Protein AF-A0A842UJE9-F1 (afdb_monomer)

Structure (mmCIF, N/CA/C/O backbone):
data_AF-A0A842UJE9-F1
#
_entry.id   AF-A0A842UJE9-F1
#
loop_
_atom_site.group_PDB
_atom_site.id
_atom_site.type_symbol
_atom_site.label_atom_id
_atom_site.label_alt_id
_atom_site.label_comp_id
_atom_site.label_asym_id
_atom_site.label_entity_id
_atom_site.label_seq_id
_atom_site.pdbx_PDB_ins_code
_atom_site.Cartn_x
_atom_site.Cartn_y
_atom_site.Cartn_z
_atom_site.occupancy
_atom_site.B_iso_or_equiv
_atom_site.auth_seq_id
_atom_site.auth_comp_id
_atom_site.auth_asym_id
_atom_site.auth_atom_id
_atom_site.pdbx_PDB_model_num
ATOM 1 N N . MET A 1 1 ? -18.250 -22.180 15.848 1.00 32.69 1 MET A N 1
ATOM 2 C CA . MET A 1 1 ? -18.561 -20.742 15.773 1.00 32.69 1 MET A CA 1
ATOM 3 C C . MET A 1 1 ? -17.234 -20.034 15.928 1.00 32.69 1 MET A C 1
ATOM 5 O O . MET A 1 1 ? -16.694 -20.037 17.022 1.00 32.69 1 MET A O 1
ATOM 9 N N . SER A 1 2 ? -16.647 -19.605 14.818 1.00 30.19 2 SER A N 1
ATOM 10 C CA . SER A 1 2 ? -15.474 -18.732 14.803 1.00 30.19 2 SER A CA 1
ATOM 11 C C . SER A 1 2 ? -15.768 -17.719 13.708 1.00 30.19 2 SER A C 1
ATOM 13 O O . SER A 1 2 ? -15.615 -18.024 12.521 1.00 30.19 2 SER A O 1
ATOM 15 N N . ASP A 1 3 ? -16.353 -16.600 14.114 1.00 30.97 3 ASP A N 1
ATOM 16 C CA . ASP A 1 3 ? -16.604 -15.480 13.222 1.00 30.97 3 ASP A CA 1
ATOM 17 C C . ASP A 1 3 ? -15.255 -14.928 12.755 1.00 30.97 3 ASP A C 1
ATOM 19 O O . ASP A 1 3 ? -14.274 -14.899 13.496 1.00 30.97 3 ASP A O 1
ATOM 23 N N . SER A 1 4 ? -15.173 -14.652 11.459 1.00 37.97 4 SER A N 1
ATOM 24 C CA . SER A 1 4 ? -13.937 -14.335 10.761 1.00 37.97 4 SER A CA 1
ATOM 25 C C . SER A 1 4 ? -13.427 -12.938 11.107 1.00 37.97 4 SER A C 1
ATOM 27 O O . SER A 1 4 ? -14.199 -11.988 11.127 1.00 37.97 4 SER A O 1
ATOM 29 N N . ILE A 1 5 ? -12.103 -12.841 11.221 1.00 41.84 5 ILE A N 1
ATOM 30 C CA . ILE A 1 5 ? -11.205 -11.686 11.434 1.00 41.84 5 ILE A CA 1
ATOM 31 C C . ILE A 1 5 ? -11.536 -10.399 10.617 1.00 41.84 5 ILE A C 1
ATOM 33 O O . ILE A 1 5 ? -10.920 -9.361 10.832 1.00 41.84 5 ILE A O 1
ATOM 37 N N . SER A 1 6 ? -12.486 -10.415 9.669 1.00 44.72 6 SER A N 1
ATOM 38 C CA . SER A 1 6 ? -12.688 -9.336 8.684 1.00 44.72 6 SER A CA 1
ATOM 39 C C . SER A 1 6 ? -13.724 -8.266 9.022 1.00 44.72 6 SER A C 1
ATOM 41 O O . SER A 1 6 ? -13.667 -7.203 8.419 1.00 44.72 6 SER A O 1
AT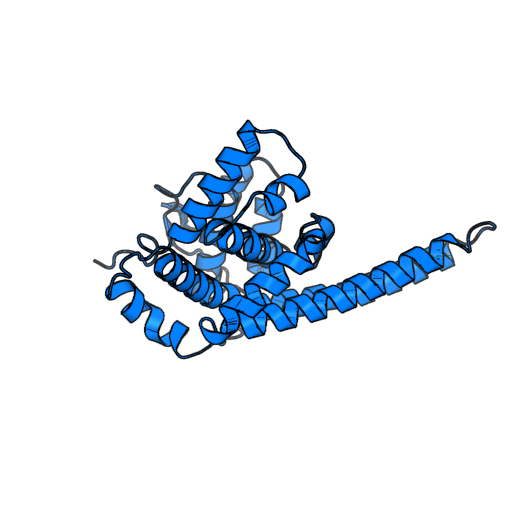OM 43 N N . ASP A 1 7 ? -14.675 -8.502 9.925 1.00 45.12 7 ASP A N 1
ATOM 44 C CA . ASP A 1 7 ? -15.862 -7.626 9.986 1.00 45.12 7 ASP A CA 1
ATOM 45 C C . ASP A 1 7 ? -15.637 -6.315 10.777 1.00 45.12 7 ASP A C 1
ATOM 47 O O . ASP A 1 7 ? -16.510 -5.454 10.785 1.00 45.12 7 ASP A O 1
ATOM 51 N N . ASN A 1 8 ? -14.467 -6.123 11.407 1.00 53.06 8 ASN A N 1
ATOM 52 C CA . ASN A 1 8 ? -14.163 -4.966 12.271 1.00 53.06 8 ASN A CA 1
ATOM 53 C C . ASN A 1 8 ? -12.952 -4.106 11.836 1.00 53.06 8 ASN A C 1
ATOM 55 O O . ASN A 1 8 ? -12.612 -3.158 12.544 1.00 53.06 8 ASN A O 1
ATOM 59 N N . LEU A 1 9 ? -12.300 -4.407 10.706 1.00 62.88 9 LEU A N 1
ATOM 60 C CA . LEU A 1 9 ? -11.090 -3.713 10.218 1.00 62.88 9 LEU A CA 1
ATOM 61 C C . LEU A 1 9 ? -11.289 -3.137 8.798 1.00 62.88 9 LEU A C 1
ATOM 63 O O . LEU A 1 9 ? -10.461 -3.365 7.921 1.00 62.88 9 LEU A O 1
ATOM 67 N N . ASP A 1 10 ? -12.408 -2.449 8.547 1.00 80.75 10 ASP A N 1
ATOM 68 C CA . ASP A 1 10 ? -12.730 -1.869 7.224 1.00 80.75 10 ASP A CA 1
ATOM 69 C C . ASP A 1 10 ? -12.741 -0.325 7.227 1.00 80.75 10 ASP A C 1
ATOM 71 O O . ASP A 1 10 ? -13.054 0.297 6.213 1.00 80.75 10 ASP A O 1
ATOM 75 N N . TYR A 1 11 ? -12.387 0.334 8.342 1.00 89.69 11 TYR A N 1
ATOM 76 C CA . TYR A 1 11 ? -12.517 1.794 8.459 1.00 89.69 11 TYR A CA 1
ATOM 77 C C . TYR A 1 11 ? -11.571 2.546 7.515 1.00 89.69 11 TYR A C 1
ATOM 79 O O . TYR A 1 11 ? -11.955 3.524 6.871 1.00 89.69 11 TYR A O 1
ATOM 87 N N . HIS A 1 12 ? -10.342 2.053 7.367 1.00 92.06 12 HIS A N 1
ATOM 88 C CA . HIS A 1 12 ? -9.390 2.496 6.353 1.00 92.06 12 HIS A CA 1
ATOM 89 C C . HIS A 1 12 ? -10.017 2.500 4.953 1.00 92.06 12 HIS A C 1
ATOM 91 O O . HIS A 1 12 ? -9.969 3.511 4.243 1.00 92.06 12 HIS A O 1
ATOM 97 N N . GLN A 1 13 ? -10.671 1.399 4.583 1.00 88.50 13 GLN A N 1
ATOM 98 C CA . GLN A 1 13 ? -11.292 1.255 3.276 1.00 88.50 13 GLN A CA 1
ATOM 99 C C . GLN A 1 13 ? -12.515 2.162 3.118 1.00 88.50 13 GLN A C 1
ATOM 101 O O . GLN A 1 13 ? -12.731 2.710 2.035 1.00 88.50 13 GLN A O 1
ATOM 106 N N . GLU A 1 14 ? -13.306 2.364 4.174 1.00 92.12 14 GLU A N 1
ATOM 107 C CA . GLU A 1 14 ? -14.413 3.324 4.189 1.00 92.12 14 GLU A CA 1
ATOM 108 C C . GLU A 1 14 ? -13.922 4.750 3.901 1.00 92.12 14 GLU A C 1
ATOM 110 O O . GLU A 1 14 ? -14.486 5.441 3.043 1.00 92.12 14 GLU A O 1
ATOM 115 N N . LEU A 1 15 ? -12.832 5.176 4.549 1.00 95.00 15 LEU A N 1
ATOM 116 C CA . LEU A 1 15 ? -12.218 6.489 4.333 1.00 95.00 15 LEU A CA 1
ATOM 117 C C . LEU A 1 15 ? -11.691 6.647 2.903 1.00 95.00 15 LEU A C 1
ATOM 119 O O . LEU A 1 15 ? -11.965 7.671 2.265 1.00 95.00 15 LEU A O 1
ATOM 123 N N . MET A 1 16 ? -10.997 5.633 2.374 1.00 94.31 16 MET A N 1
ATOM 124 C CA . MET A 1 16 ? -10.547 5.626 0.979 1.00 94.31 16 MET A CA 1
ATOM 125 C C . MET A 1 16 ? -11.730 5.707 0.012 1.00 94.31 16 MET A C 1
ATOM 127 O O . MET A 1 16 ? -11.750 6.559 -0.877 1.00 94.31 16 MET A O 1
ATOM 131 N N . ASN A 1 17 ? -12.747 4.863 0.197 1.00 91.06 17 ASN A N 1
ATOM 132 C CA . ASN A 1 17 ? -13.935 4.835 -0.653 1.00 91.06 17 ASN A CA 1
ATOM 133 C C . ASN A 1 17 ? -14.637 6.197 -0.674 1.00 91.06 17 ASN A C 1
ATOM 135 O O . ASN A 1 17 ? -15.009 6.679 -1.746 1.00 91.06 17 ASN A O 1
ATOM 139 N N . ALA A 1 18 ? -14.777 6.840 0.488 1.00 92.62 18 ALA A N 1
ATOM 140 C CA . ALA A 1 18 ? -15.362 8.170 0.602 1.00 92.62 18 ALA A CA 1
ATOM 141 C C . ALA A 1 18 ? -14.520 9.241 -0.119 1.00 92.62 18 ALA A C 1
ATOM 143 O O . ALA A 1 18 ? -15.075 10.102 -0.807 1.00 92.62 18 ALA A O 1
ATOM 144 N N . ALA A 1 19 ? -13.189 9.182 -0.002 1.00 94.38 19 ALA A N 1
ATOM 145 C CA . ALA A 1 19 ? -12.278 10.099 -0.685 1.00 94.38 19 ALA A CA 1
ATOM 146 C C . ALA A 1 19 ? -12.365 9.958 -2.216 1.00 94.38 19 ALA A C 1
ATOM 148 O O . ALA A 1 19 ? -12.621 10.941 -2.917 1.00 94.38 19 ALA A O 1
ATOM 149 N N . TYR A 1 20 ? -12.254 8.731 -2.732 1.00 92.19 20 TYR A N 1
ATOM 150 C CA . TYR A 1 20 ? -12.339 8.449 -4.167 1.00 92.19 20 TYR A CA 1
ATOM 151 C C . TYR A 1 20 ? -13.733 8.723 -4.747 1.00 92.19 20 TYR A C 1
ATOM 153 O O . TYR A 1 20 ? -13.848 9.175 -5.886 1.00 92.19 20 TYR A O 1
ATOM 161 N N . ALA A 1 21 ? -14.811 8.493 -3.988 1.00 90.81 21 ALA A N 1
ATOM 162 C CA . ALA A 1 21 ? -16.158 8.878 -4.410 1.00 90.81 21 ALA A CA 1
ATOM 163 C C . ALA A 1 21 ? -16.252 10.390 -4.661 1.00 90.81 21 ALA A C 1
ATOM 165 O O . ALA A 1 21 ? -16.696 10.804 -5.730 1.00 90.81 21 ALA A O 1
ATOM 166 N N . ARG A 1 22 ? -15.736 11.202 -3.731 1.00 89.88 22 ARG A N 1
ATOM 167 C CA . ARG A 1 22 ? -15.725 12.664 -3.855 1.00 89.88 22 ARG A CA 1
ATOM 168 C C . ARG A 1 22 ? -14.864 13.156 -5.020 1.00 89.88 22 ARG A C 1
ATOM 170 O O . ARG A 1 22 ? -15.226 14.129 -5.679 1.00 89.88 22 ARG A O 1
ATOM 177 N N . TRP A 1 23 ? -13.726 12.514 -5.281 1.00 92.25 23 TRP A N 1
ATO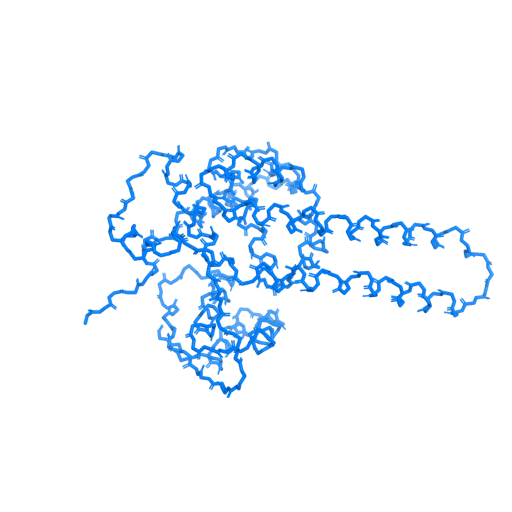M 178 C CA . TRP A 1 23 ? -12.861 12.894 -6.401 1.00 92.25 23 TRP A CA 1
ATOM 179 C C . TRP A 1 23 ? -13.510 12.609 -7.759 1.00 92.25 23 TRP A C 1
ATOM 181 O O . TRP A 1 23 ? -13.510 13.480 -8.634 1.00 92.25 23 TRP A O 1
ATOM 191 N N . ARG A 1 24 ? -14.163 11.445 -7.907 1.00 87.44 24 ARG A N 1
ATOM 192 C CA . ARG A 1 24 ? -14.881 11.066 -9.139 1.00 87.44 24 ARG A CA 1
ATOM 193 C C . ARG A 1 24 ? -15.963 12.068 -9.544 1.00 87.44 24 ARG A C 1
ATOM 195 O O . ARG A 1 24 ? -16.215 12.232 -10.735 1.00 87.44 24 ARG A O 1
ATOM 202 N N . GLU A 1 25 ? -16.577 12.750 -8.580 1.00 87.75 25 GLU A N 1
ATOM 203 C CA . GLU A 1 25 ? -17.574 13.797 -8.836 1.00 87.75 25 GLU A CA 1
ATOM 204 C C . GLU A 1 25 ? -16.958 15.109 -9.343 1.00 87.75 25 GLU A C 1
ATOM 206 O O . GLU A 1 25 ? -17.597 15.833 -10.103 1.00 87.75 25 GLU A O 1
ATOM 211 N N . ARG A 1 26 ? -15.723 15.426 -8.934 1.00 81.81 26 ARG A N 1
ATOM 212 C CA . ARG A 1 26 ? -15.062 16.710 -9.225 1.00 81.81 26 ARG A CA 1
ATOM 213 C C . ARG A 1 26 ? -14.246 16.716 -10.516 1.00 81.81 26 ARG A C 1
ATOM 215 O O . ARG A 1 26 ? -14.109 17.785 -11.097 1.00 81.81 26 ARG A O 1
ATOM 222 N N . ARG A 1 27 ? -13.753 15.551 -10.964 1.00 72.56 27 ARG A N 1
ATOM 223 C CA . ARG A 1 27 ? -12.917 15.376 -12.174 1.00 72.56 27 ARG A CA 1
ATOM 224 C C . ARG A 1 27 ? -11.710 16.335 -12.226 1.00 72.56 27 ARG A C 1
ATOM 226 O O . ARG A 1 27 ? -11.668 17.217 -13.077 1.00 72.56 27 ARG A O 1
ATOM 233 N N . GLY A 1 28 ? -10.748 16.133 -11.323 1.00 84.31 28 GLY A N 1
ATOM 234 C CA . GLY A 1 28 ? -9.460 16.848 -11.289 1.00 84.31 28 GLY A CA 1
ATOM 235 C C . GLY A 1 28 ? -8.262 15.909 -11.459 1.00 84.31 28 GLY A C 1
ATOM 236 O O . GLY A 1 28 ? -8.456 14.694 -11.566 1.00 84.31 28 GLY A O 1
ATOM 237 N N . SER A 1 29 ? -7.045 16.453 -11.458 1.00 90.19 29 SER A N 1
ATOM 238 C CA . SER A 1 29 ? -5.817 15.645 -11.469 1.00 90.19 29 SER A CA 1
ATOM 239 C C . SER A 1 29 ? -5.664 14.841 -10.171 1.00 90.19 29 SER A C 1
ATOM 241 O O . SER A 1 29 ? -6.364 15.077 -9.178 1.00 90.19 29 SER A O 1
ATOM 243 N N . TYR A 1 30 ? -4.767 13.854 -10.176 1.00 89.12 30 TYR A N 1
ATOM 244 C CA . TYR A 1 30 ? -4.455 13.093 -8.967 1.00 89.12 30 TYR A CA 1
ATOM 245 C C . TYR A 1 30 ? -3.728 13.961 -7.921 1.00 89.12 30 TYR A C 1
ATOM 247 O O . TYR A 1 30 ? -4.045 13.889 -6.737 1.00 89.12 30 TYR A O 1
ATOM 255 N N . GLU A 1 31 ? -2.859 14.876 -8.353 1.00 89.88 31 GLU A N 1
ATOM 256 C CA . GLU A 1 31 ? -2.225 15.878 -7.484 1.00 89.88 31 GLU A CA 1
ATOM 257 C C . GLU A 1 31 ? -3.267 16.777 -6.788 1.00 89.88 31 GLU A C 1
ATOM 259 O O . GLU A 1 31 ? -3.253 16.934 -5.567 1.00 89.8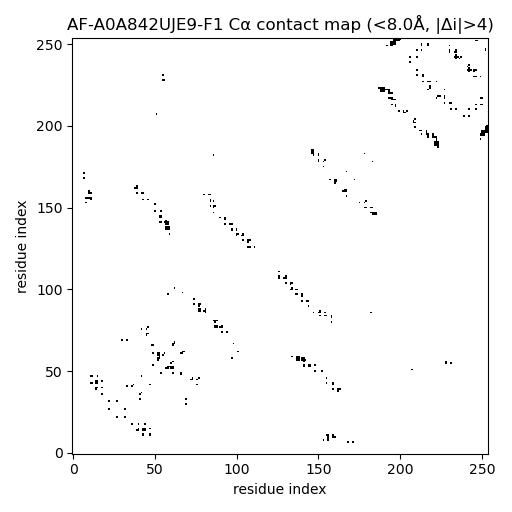8 31 GLU A O 1
ATOM 264 N N . GLU A 1 32 ? -4.252 17.293 -7.534 1.00 91.06 32 GLU A N 1
ATOM 265 C CA . GLU A 1 32 ? -5.362 18.074 -6.969 1.00 91.06 32 GLU A CA 1
ATOM 266 C C . GLU A 1 32 ? -6.202 17.252 -5.983 1.00 91.06 32 GLU A C 1
ATOM 268 O O . GLU A 1 32 ? -6.729 17.784 -5.000 1.00 91.06 32 GLU A O 1
ATOM 273 N N . PHE A 1 33 ? -6.355 15.949 -6.241 1.00 94.31 33 PHE A N 1
ATOM 274 C CA . PHE A 1 33 ? -7.032 15.043 -5.327 1.00 94.31 33 PHE A CA 1
ATOM 275 C C . PHE A 1 33 ? -6.285 14.939 -4.005 1.00 94.31 33 PHE A C 1
ATOM 277 O O . PHE A 1 33 ? -6.903 15.210 -2.972 1.00 94.31 33 PHE A O 1
ATOM 284 N N . ILE A 1 34 ? -4.992 14.608 -4.040 1.00 94.69 34 ILE A N 1
ATOM 285 C CA . ILE A 1 34 ? -4.154 14.476 -2.844 1.00 94.69 34 ILE A CA 1
ATOM 286 C C . ILE A 1 34 ? -4.112 15.790 -2.065 1.00 94.69 34 ILE A C 1
ATOM 288 O O . ILE A 1 34 ? -4.449 15.790 -0.881 1.00 94.69 34 ILE A O 1
ATOM 292 N N . GLY A 1 35 ? -3.882 16.923 -2.734 1.00 93.19 35 GLY A N 1
ATOM 293 C CA . GLY A 1 35 ? -3.887 18.246 -2.100 1.00 93.19 35 GLY A CA 1
ATOM 294 C C . GLY A 1 35 ? -5.234 18.657 -1.484 1.00 93.19 35 GLY A C 1
ATOM 295 O O . GLY A 1 35 ? -5.302 19.594 -0.688 1.00 93.19 35 GLY A O 1
ATOM 296 N N . SER A 1 36 ? -6.330 17.966 -1.819 1.00 93.88 36 SER A N 1
ATOM 297 C CA . SER A 1 36 ? -7.653 18.201 -1.223 1.00 93.88 36 SER A CA 1
ATOM 298 C C . SER A 1 36 ? -7.941 17.361 0.028 1.00 93.88 36 SER A C 1
ATOM 300 O O . SER A 1 36 ? -8.953 17.599 0.708 1.00 93.88 36 SER A O 1
ATOM 302 N N . LEU A 1 37 ? -7.106 16.359 0.313 1.00 95.75 37 LEU A N 1
ATOM 303 C CA . LEU A 1 37 ? -7.253 15.475 1.465 1.00 95.75 37 LEU A CA 1
ATOM 304 C C . LEU A 1 37 ? -6.753 16.147 2.747 1.00 95.75 37 LEU A C 1
ATOM 306 O O . LEU A 1 37 ? -6.029 17.133 2.732 1.00 95.75 37 LEU A O 1
ATOM 310 N N . ASN A 1 38 ? -7.226 15.649 3.887 1.00 93.62 38 ASN A N 1
ATOM 311 C CA . ASN A 1 38 ? -6.769 16.065 5.210 1.00 93.62 38 ASN A CA 1
ATOM 312 C C . ASN A 1 38 ? -7.147 15.013 6.254 1.00 93.62 38 ASN A C 1
ATOM 314 O O . ASN A 1 38 ? -8.069 14.212 6.049 1.00 93.62 38 ASN A O 1
ATOM 318 N N . GLY A 1 39 ? -6.439 15.045 7.385 1.00 95.81 39 GLY A N 1
ATOM 319 C CA . GLY A 1 39 ? -6.717 14.197 8.542 1.00 95.81 39 GLY A CA 1
ATOM 320 C C . GLY A 1 39 ? -6.681 12.710 8.194 1.00 95.81 39 GLY A C 1
ATOM 321 O O . GLY A 1 39 ? -5.817 12.250 7.451 1.00 95.81 39 GLY A O 1
ATOM 322 N N . SER A 1 40 ? -7.653 11.953 8.701 1.00 96.94 40 SER A N 1
ATOM 323 C CA . SER A 1 40 ? -7.722 10.502 8.511 1.00 96.94 40 SER A CA 1
ATOM 324 C C . SER A 1 40 ? -7.851 10.073 7.043 1.00 96.94 40 SER A C 1
ATOM 326 O O . SER A 1 40 ? -7.316 9.037 6.658 1.00 96.94 40 SER A O 1
ATOM 328 N N . LYS A 1 41 ? -8.486 10.877 6.177 1.00 97.00 41 LYS A N 1
ATOM 329 C CA . LYS A 1 41 ? -8.620 10.542 4.746 1.00 97.00 41 LYS A CA 1
ATOM 330 C C . LYS A 1 41 ? -7.297 10.629 3.994 1.00 97.00 41 LYS A C 1
ATOM 332 O O . LYS A 1 41 ? -7.065 9.816 3.108 1.00 97.00 41 LYS A O 1
ATOM 337 N N . GLU A 1 42 ? -6.459 11.604 4.334 1.00 97.81 42 GLU A N 1
ATOM 338 C CA . GLU A 1 42 ? -5.120 11.735 3.750 1.00 97.81 42 GLU A CA 1
ATOM 339 C C . GLU A 1 42 ? -4.277 10.504 4.084 1.00 97.81 42 GLU A C 1
ATOM 341 O O . GLU A 1 42 ? -3.764 9.838 3.186 1.00 97.81 42 GLU A O 1
ATOM 346 N N . VAL A 1 43 ? -4.234 10.145 5.369 1.00 97.81 43 VAL A N 1
ATOM 347 C CA . VAL A 1 43 ? -3.522 8.957 5.848 1.00 97.81 43 VAL A CA 1
ATOM 348 C C . VAL A 1 43 ? -4.040 7.695 5.161 1.00 97.81 43 VAL A C 1
ATOM 350 O O . VAL A 1 43 ? -3.253 6.909 4.636 1.00 97.81 43 VAL A O 1
ATOM 353 N N . ALA A 1 44 ? -5.364 7.515 5.119 1.00 97.12 44 ALA A N 1
ATOM 354 C CA . ALA A 1 44 ? -5.971 6.334 4.526 1.00 97.12 44 ALA A CA 1
ATOM 355 C C . ALA A 1 44 ? -5.652 6.199 3.033 1.00 97.12 44 ALA A C 1
ATOM 357 O O . ALA A 1 44 ? -5.309 5.108 2.582 1.00 97.12 44 ALA A O 1
ATOM 358 N N . VAL A 1 45 ? -5.727 7.291 2.267 1.00 96.94 45 VAL A N 1
ATOM 359 C CA . VAL A 1 45 ? -5.446 7.257 0.828 1.00 96.94 45 VAL A CA 1
ATOM 360 C C . VAL A 1 45 ? -3.968 7.011 0.559 1.00 96.94 45 VAL A C 1
ATOM 362 O O . VAL A 1 45 ? -3.661 6.105 -0.204 1.00 96.94 45 VAL A O 1
ATOM 365 N N . LEU A 1 46 ? -3.054 7.757 1.182 1.00 97.88 46 LEU A N 1
ATOM 366 C CA . LEU A 1 46 ? -1.623 7.644 0.880 1.00 97.88 46 LEU A CA 1
ATOM 367 C C . LEU A 1 46 ? -1.056 6.286 1.304 1.00 97.88 46 LEU A C 1
ATOM 369 O O . LEU A 1 46 ? -0.452 5.585 0.493 1.00 97.88 46 LEU A O 1
ATOM 373 N N . VAL A 1 47 ? -1.309 5.872 2.549 1.00 97.75 47 VAL A N 1
ATOM 374 C CA . VAL A 1 47 ? -0.815 4.587 3.066 1.00 97.75 47 VAL A CA 1
ATOM 375 C C . VAL A 1 47 ? -1.554 3.416 2.423 1.00 97.75 47 VAL A C 1
ATOM 377 O O . VAL A 1 47 ? -0.948 2.396 2.104 1.00 97.75 47 VAL A O 1
ATOM 380 N N . GLY A 1 48 ? -2.854 3.575 2.167 1.00 95.50 48 GLY A N 1
ATOM 381 C CA . GLY A 1 48 ? -3.637 2.578 1.449 1.00 95.50 48 GLY A CA 1
ATOM 382 C C . GLY A 1 48 ? -3.143 2.372 0.026 1.00 95.50 48 GLY A C 1
ATOM 383 O O . GLY A 1 48 ? -2.960 1.234 -0.384 1.00 95.50 48 GLY A O 1
ATOM 384 N N . ASN A 1 49 ? -2.883 3.448 -0.717 1.00 95.75 49 ASN A N 1
ATOM 385 C CA . ASN A 1 49 ? -2.347 3.362 -2.072 1.00 95.75 49 ASN A CA 1
ATOM 386 C C . ASN A 1 49 ? -0.954 2.723 -2.085 1.00 95.75 49 ASN A C 1
ATOM 388 O O . ASN A 1 49 ? -0.726 1.856 -2.920 1.00 95.75 49 ASN A O 1
ATOM 392 N N . LEU A 1 50 ? -0.065 3.068 -1.143 1.00 97.12 50 LEU A N 1
ATOM 393 C CA . LEU A 1 50 ? 1.216 2.368 -0.980 1.00 97.12 50 LEU A CA 1
ATOM 394 C C . LEU A 1 50 ? 0.989 0.857 -0.832 1.00 97.12 50 LEU A C 1
ATOM 396 O O . LEU A 1 50 ? 1.511 0.075 -1.622 1.00 97.12 50 LEU A O 1
ATOM 400 N N . ASN A 1 51 ? 0.155 0.452 0.129 1.00 94.88 51 ASN A N 1
ATOM 401 C CA . ASN A 1 51 ? -0.133 -0.956 0.383 1.00 94.88 51 ASN A CA 1
ATOM 402 C C . ASN A 1 51 ? -0.773 -1.649 -0.827 1.00 94.88 51 ASN A C 1
ATOM 404 O O . ASN A 1 51 ? -0.442 -2.786 -1.144 1.00 94.88 51 ASN A O 1
ATOM 408 N N . TYR A 1 52 ? -1.677 -0.967 -1.532 1.00 89.50 52 TYR A N 1
ATOM 409 C CA . TYR A 1 52 ? -2.323 -1.504 -2.723 1.00 89.50 52 TYR A CA 1
ATOM 410 C C . TYR A 1 52 ? -1.361 -1.677 -3.893 1.00 89.50 52 TYR A C 1
ATOM 412 O O . TYR A 1 52 ? -1.464 -2.674 -4.598 1.00 89.50 52 TYR A O 1
ATOM 420 N N . GLN A 1 53 ? -0.458 -0.731 -4.136 1.00 91.62 53 GLN A N 1
ATOM 421 C CA . GLN A 1 53 ? 0.468 -0.827 -5.261 1.00 91.62 53 GLN A CA 1
ATOM 422 C C . GLN A 1 53 ? 1.593 -1.815 -4.958 1.00 91.62 53 GLN A C 1
ATOM 424 O O . GLN A 1 53 ? 1.757 -2.790 -5.688 1.00 91.62 53 GLN A O 1
ATOM 429 N N . VAL A 1 54 ? 2.283 -1.635 -3.828 1.00 92.94 54 VAL A N 1
ATOM 430 C CA . VAL A 1 54 ? 3.400 -2.504 -3.428 1.00 92.94 54 VAL A CA 1
ATOM 431 C C . VAL A 1 54 ? 2.915 -3.915 -3.143 1.00 92.94 54 VAL A C 1
ATOM 433 O O . VAL A 1 54 ? 3.528 -4.891 -3.566 1.00 92.94 54 VAL A O 1
ATOM 436 N N . GLY A 1 55 ? 1.757 -4.034 -2.498 1.00 84.00 55 GLY A N 1
ATOM 437 C CA . GLY A 1 55 ? 1.140 -5.318 -2.243 1.00 84.00 55 GLY A CA 1
ATOM 438 C C . GLY A 1 55 ? 0.702 -6.042 -3.510 1.00 84.00 55 GLY A C 1
ATOM 439 O O . GLY A 1 55 ? 0.614 -7.255 -3.435 1.00 84.00 55 GLY A O 1
ATOM 440 N N . ASN A 1 56 ? 0.431 -5.378 -4.641 1.00 78.44 56 ASN A N 1
ATOM 441 C CA . ASN A 1 56 ? -0.021 -6.049 -5.871 1.00 78.44 56 ASN A CA 1
ATOM 442 C C . ASN A 1 56 ? 1.073 -6.251 -6.924 1.00 78.44 56 ASN A C 1
ATOM 444 O O . ASN A 1 56 ? 0.962 -7.213 -7.673 1.00 78.44 56 ASN A O 1
ATOM 448 N N . GLY A 1 57 ? 2.085 -5.385 -6.975 1.00 78.19 57 GLY A N 1
ATOM 449 C CA . GLY A 1 57 ? 3.149 -5.454 -7.982 1.00 78.19 57 GLY A CA 1
ATOM 450 C C . GLY A 1 57 ? 4.441 -4.762 -7.554 1.00 78.19 57 GLY A C 1
ATOM 451 O O . GLY A 1 57 ? 5.186 -4.259 -8.390 1.00 78.19 57 GLY A O 1
ATOM 452 N N . GLY A 1 58 ? 4.698 -4.690 -6.246 1.00 89.69 58 GLY A N 1
ATOM 453 C CA . GLY A 1 58 ? 5.940 -4.146 -5.704 1.00 89.69 58 GLY A CA 1
ATOM 454 C C . GLY A 1 58 ? 6.097 -2.632 -5.866 1.00 89.69 58 GLY A C 1
ATOM 455 O O . GLY A 1 58 ? 5.190 -1.906 -6.288 1.00 89.69 58 GLY A O 1
ATOM 456 N N . PHE A 1 59 ? 7.276 -2.140 -5.484 1.00 95.25 59 PHE A N 1
ATOM 457 C CA . PHE A 1 59 ? 7.612 -0.722 -5.623 1.00 95.25 59 PHE A CA 1
ATOM 458 C C . PHE A 1 59 ? 7.718 -0.282 -7.090 1.00 95.25 59 PHE A C 1
ATOM 460 O O . PHE A 1 59 ? 7.466 0.885 -7.371 1.00 95.25 59 PHE A O 1
ATOM 467 N N . GLU A 1 60 ? 7.974 -1.205 -8.023 1.00 91.25 60 GLU A N 1
ATOM 468 C CA . GLU A 1 60 ? 7.860 -0.939 -9.463 1.00 91.25 60 GLU A CA 1
ATOM 469 C C . GLU A 1 60 ? 6.451 -0.488 -9.839 1.00 91.25 60 GLU A C 1
ATOM 471 O O . GLU A 1 60 ? 6.283 0.576 -10.428 1.00 91.25 60 GLU A O 1
ATOM 476 N N . GLN A 1 61 ? 5.416 -1.250 -9.463 1.00 88.56 61 GLN A N 1
ATOM 477 C CA . GLN A 1 61 ? 4.039 -0.867 -9.772 1.00 88.56 61 GLN A CA 1
ATOM 478 C C . GLN A 1 61 ? 3.663 0.458 -9.091 1.00 88.56 61 GLN A C 1
ATOM 480 O O . GLN A 1 61 ? 2.945 1.270 -9.672 1.00 88.56 61 GLN A O 1
ATOM 485 N N . TRP A 1 62 ? 4.148 0.695 -7.869 1.00 95.44 62 TRP A N 1
ATOM 486 C CA . TRP A 1 62 ? 3.950 1.969 -7.175 1.00 95.44 62 TRP A CA 1
ATOM 487 C C . TRP A 1 62 ? 4.567 3.148 -7.939 1.00 95.44 62 TRP A C 1
ATOM 489 O O . TRP A 1 62 ? 3.917 4.185 -8.071 1.00 95.44 62 TRP A O 1
ATOM 499 N N . HIS A 1 63 ? 5.766 2.971 -8.489 1.00 93.75 63 HIS A N 1
ATOM 500 C CA . HIS A 1 63 ? 6.443 3.990 -9.280 1.00 93.75 63 HIS A CA 1
ATOM 501 C C . HIS A 1 63 ? 5.808 4.191 -10.663 1.00 93.75 63 HIS A C 1
ATOM 503 O O . HIS A 1 63 ? 5.399 5.300 -10.991 1.00 93.75 63 HIS A O 1
ATOM 509 N N . PHE A 1 64 ? 5.646 3.128 -11.455 1.00 89.69 64 PHE A N 1
ATOM 510 C CA . PHE A 1 64 ? 5.150 3.226 -12.833 1.00 89.69 64 PHE A CA 1
ATOM 511 C C . PHE A 1 64 ? 3.675 3.628 -12.936 1.00 89.69 64 PHE A C 1
ATOM 513 O O . PHE A 1 64 ? 3.253 4.120 -13.979 1.00 89.69 64 PHE A O 1
ATOM 520 N N . ASN A 1 65 ? 2.890 3.456 -11.866 1.00 89.88 65 ASN A N 1
ATOM 521 C CA . ASN A 1 65 ? 1.541 4.019 -11.771 1.00 89.88 65 ASN A CA 1
ATOM 522 C C . ASN A 1 65 ? 1.522 5.431 -11.150 1.00 89.88 65 ASN A C 1
ATOM 524 O O . ASN A 1 65 ? 0.467 5.869 -10.693 1.00 89.88 65 ASN A O 1
ATOM 528 N N . GLU A 1 66 ? 2.669 6.116 -11.098 1.00 93.31 66 GLU A N 1
ATOM 529 C CA . GLU A 1 66 ? 2.825 7.527 -10.702 1.00 93.31 66 GLU A CA 1
ATOM 530 C C . GLU A 1 66 ? 2.459 7.818 -9.232 1.00 93.31 66 GLU A C 1
ATOM 532 O O . GLU A 1 66 ? 2.314 8.964 -8.810 1.00 93.31 66 GLU A O 1
ATOM 537 N N . TYR A 1 67 ? 2.341 6.792 -8.380 1.00 93.62 67 TYR A N 1
ATOM 538 C CA . TYR A 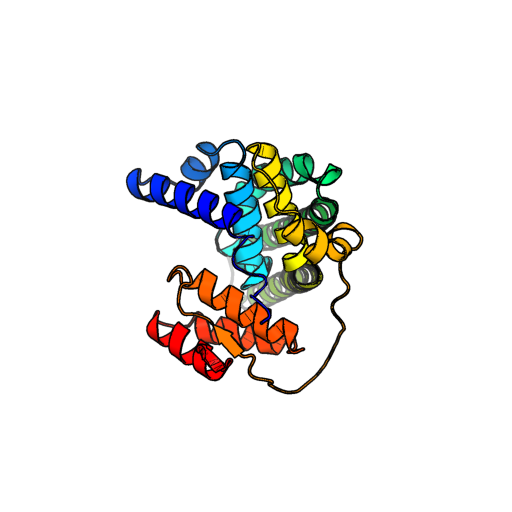1 67 ? 2.066 7.006 -6.953 1.00 93.62 67 TYR A CA 1
ATOM 539 C C . TYR A 1 67 ? 3.299 7.496 -6.184 1.00 93.62 67 TYR A C 1
ATOM 541 O O . TYR A 1 67 ? 3.143 8.071 -5.102 1.00 93.62 67 TYR A O 1
ATOM 549 N N . SER A 1 68 ? 4.503 7.294 -6.730 1.00 94.50 68 SER A N 1
ATOM 550 C CA . SER A 1 68 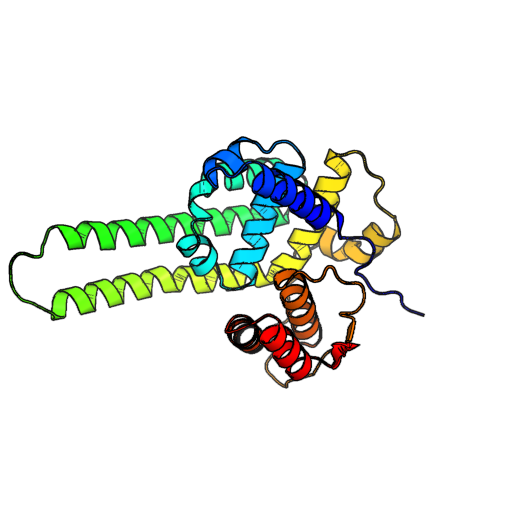? 5.750 7.868 -6.210 1.00 94.50 68 SER A CA 1
ATOM 551 C C . SER A 1 68 ? 5.786 9.394 -6.278 1.00 94.50 68 SER A C 1
ATOM 553 O O . SER A 1 68 ? 6.521 10.016 -5.513 1.00 94.50 68 SER A O 1
ATOM 555 N N . ASP A 1 69 ? 4.976 10.013 -7.135 1.00 92.81 69 ASP A N 1
ATOM 556 C CA . ASP A 1 69 ? 4.979 11.466 -7.329 1.00 92.81 69 ASP A CA 1
ATOM 557 C C . ASP A 1 69 ? 4.418 12.203 -6.104 1.00 92.81 69 ASP A C 1
ATOM 559 O O . ASP A 1 69 ? 4.774 13.344 -5.831 1.00 92.81 69 ASP A O 1
ATOM 563 N N . CYS A 1 70 ? 3.600 11.523 -5.293 1.00 93.88 70 CYS A N 1
ATOM 564 C CA . CYS A 1 70 ? 3.119 12.019 -3.998 1.00 93.88 70 CYS A CA 1
ATOM 565 C C . CYS A 1 70 ? 3.963 11.501 -2.817 1.00 93.88 70 CYS A C 1
ATOM 567 O O . CYS A 1 70 ? 3.477 11.412 -1.684 1.00 93.88 70 CYS A O 1
ATOM 569 N N . SER A 1 71 ? 5.216 11.105 -3.064 1.00 95.62 71 SER A N 1
ATOM 570 C CA . SER A 1 71 ? 6.105 10.545 -2.039 1.00 95.62 71 SER A CA 1
ATOM 571 C C . SER A 1 71 ? 6.392 11.510 -0.893 1.00 95.62 71 SER A C 1
ATOM 573 O O . SER A 1 71 ? 6.470 11.062 0.250 1.00 95.62 71 SER A O 1
ATOM 575 N N . GLU A 1 72 ? 6.485 12.818 -1.144 1.00 96.81 72 GLU A N 1
ATOM 576 C CA . GLU A 1 72 ? 6.689 13.814 -0.084 1.00 96.81 72 GLU A CA 1
ATOM 577 C C . GLU A 1 72 ? 5.551 13.790 0.950 1.00 96.81 72 GLU A C 1
ATOM 579 O O . GLU A 1 72 ? 5.794 13.753 2.162 1.00 96.81 72 GLU A O 1
ATOM 584 N N . ASP A 1 73 ? 4.300 13.727 0.483 1.00 97.69 73 ASP A N 1
ATOM 585 C CA . ASP A 1 73 ? 3.123 13.616 1.344 1.00 97.69 73 ASP A CA 1
ATOM 586 C C . ASP A 1 73 ? 3.075 12.278 2.082 1.00 97.69 73 ASP A C 1
ATOM 588 O O . ASP A 1 73 ? 2.788 12.236 3.284 1.00 97.69 73 ASP A O 1
ATOM 592 N N . LEU A 1 74 ? 3.398 11.179 1.392 1.00 98.12 74 LEU A N 1
ATOM 593 C CA . LEU A 1 74 ? 3.474 9.856 2.007 1.00 98.12 74 LEU A CA 1
ATOM 594 C C . LEU A 1 74 ? 4.538 9.816 3.113 1.00 98.12 74 LEU A C 1
ATOM 596 O O . LEU A 1 74 ? 4.258 9.337 4.212 1.00 98.12 74 LEU A O 1
ATOM 600 N N . ILE A 1 75 ? 5.735 10.351 2.857 1.00 98.50 75 ILE A N 1
ATOM 601 C CA . ILE A 1 75 ? 6.823 10.446 3.836 1.00 98.50 75 ILE A CA 1
ATOM 602 C C . ILE A 1 75 ? 6.364 11.260 5.041 1.00 98.50 75 ILE A C 1
ATOM 604 O O . ILE A 1 75 ? 6.540 10.809 6.171 1.00 98.50 75 ILE A O 1
ATOM 608 N N . ARG A 1 76 ? 5.733 12.421 4.828 1.00 97.88 76 ARG A N 1
ATOM 609 C CA . ARG A 1 76 ? 5.200 13.251 5.918 1.00 97.88 76 ARG A CA 1
ATOM 610 C C . ARG A 1 76 ? 4.185 12.489 6.771 1.00 97.88 76 ARG A C 1
ATOM 612 O O . ARG A 1 76 ? 4.243 12.564 8.002 1.00 97.88 76 ARG A O 1
ATOM 619 N N . VAL A 1 77 ? 3.260 11.762 6.144 1.00 97.88 77 VAL A N 1
ATOM 620 C CA . VAL A 1 77 ? 2.280 10.934 6.857 1.00 97.88 77 VAL A CA 1
ATOM 621 C C . VAL A 1 77 ? 2.974 9.841 7.667 1.00 97.88 77 VAL A C 1
ATOM 623 O O . VAL A 1 77 ? 2.718 9.733 8.867 1.00 97.88 77 VAL A O 1
ATOM 626 N N . LEU A 1 78 ? 3.879 9.074 7.053 1.00 98.00 78 LEU A N 1
ATOM 627 C CA . LEU A 1 78 ? 4.605 7.988 7.718 1.00 98.00 78 LEU A CA 1
ATOM 628 C C . LEU A 1 78 ? 5.462 8.503 8.884 1.00 98.00 78 LEU A C 1
ATOM 630 O O . LEU A 1 78 ? 5.448 7.916 9.965 1.00 98.00 78 LEU A O 1
ATOM 634 N N . GLU A 1 79 ? 6.143 9.635 8.703 1.00 97.56 79 GLU A N 1
ATOM 635 C CA . GLU A 1 79 ? 6.907 10.326 9.747 1.00 97.56 79 GLU A CA 1
ATOM 636 C C . GLU A 1 79 ? 6.028 10.747 10.929 1.00 97.56 79 GLU A C 1
ATOM 638 O O . GLU A 1 79 ? 6.443 10.639 12.082 1.00 97.56 79 GLU A O 1
ATOM 643 N N . THR A 1 80 ? 4.798 11.185 10.657 1.00 96.25 80 THR A N 1
ATOM 644 C CA . THR A 1 80 ? 3.846 11.596 11.697 1.00 96.25 80 THR A CA 1
ATOM 645 C C . THR A 1 80 ? 3.342 10.399 12.505 1.00 96.25 80 THR A C 1
ATOM 647 O O . THR A 1 80 ? 3.200 10.494 13.722 1.00 96.25 80 THR A O 1
ATOM 650 N N . MET A 1 81 ? 3.084 9.259 11.855 1.00 94.38 81 MET A N 1
ATOM 651 C CA . MET A 1 81 ? 2.523 8.083 12.532 1.00 94.38 81 MET A CA 1
ATOM 652 C C . MET A 1 81 ? 3.559 7.165 13.188 1.00 94.38 81 MET A C 1
ATOM 654 O O . MET A 1 81 ? 3.178 6.352 14.028 1.00 94.38 81 MET A O 1
ATOM 658 N N . LYS A 1 82 ? 4.850 7.253 12.835 1.00 93.00 82 LYS A N 1
ATOM 659 C CA . LYS A 1 82 ? 5.872 6.255 13.226 1.00 93.00 82 LYS A CA 1
ATOM 660 C C . LYS A 1 82 ? 6.036 6.029 14.730 1.00 93.00 82 LYS A C 1
ATOM 662 O O . LYS A 1 82 ? 6.431 4.938 15.129 1.00 93.00 82 LYS A O 1
ATOM 667 N N . GLU A 1 83 ? 5.742 7.035 15.553 1.00 88.12 83 GLU A N 1
ATOM 668 C CA . GLU A 1 83 ? 5.847 6.927 17.015 1.00 88.12 83 GLU A CA 1
ATOM 669 C C . GLU A 1 83 ? 4.686 6.114 17.614 1.00 88.12 83 GLU A C 1
ATOM 671 O O . GLU A 1 83 ? 4.843 5.467 18.646 1.00 88.12 83 GLU A O 1
ATOM 676 N N . GLU A 1 84 ? 3.528 6.097 16.948 1.00 87.62 84 GLU A N 1
ATOM 677 C CA . GLU A 1 84 ? 2.362 5.293 17.335 1.00 87.62 84 GLU A CA 1
ATOM 678 C C . GLU A 1 84 ? 2.250 3.973 16.560 1.00 87.62 84 GLU A C 1
ATOM 680 O O . GLU A 1 84 ? 1.561 3.052 16.999 1.00 87.62 84 GLU A O 1
ATOM 685 N N . CYS A 1 85 ? 2.900 3.895 15.398 1.00 88.88 85 CYS A N 1
ATOM 686 C CA . CYS A 1 85 ? 2.863 2.767 14.475 1.00 88.88 85 CYS A CA 1
ATOM 687 C C . CYS A 1 85 ? 4.300 2.322 14.163 1.00 88.88 85 CYS A C 1
ATOM 689 O O . CYS A 1 85 ? 4.884 2.791 13.182 1.00 88.88 85 CYS A O 1
ATOM 691 N N . PRO A 1 86 ? 4.897 1.413 14.956 1.00 85.00 86 PRO A N 1
ATOM 692 C CA . PRO A 1 86 ? 6.282 0.983 14.757 1.00 85.00 86 PRO A CA 1
ATOM 693 C C . PRO A 1 86 ? 6.583 0.460 13.345 1.00 85.00 86 PRO A C 1
ATOM 695 O O . PRO A 1 86 ? 7.683 0.667 12.832 1.00 85.00 86 PRO A O 1
ATOM 698 N N . LEU A 1 87 ? 5.610 -0.177 12.681 1.00 91.44 87 LEU A N 1
ATOM 699 C CA . LEU A 1 87 ? 5.779 -0.669 11.309 1.00 91.44 87 LEU A CA 1
ATOM 700 C C . LEU A 1 87 ? 5.768 0.450 10.264 1.00 91.44 87 LEU A C 1
ATOM 702 O O . LEU A 1 87 ? 6.351 0.273 9.197 1.00 91.44 87 LEU A O 1
ATOM 706 N N . ALA A 1 88 ? 5.226 1.628 10.586 1.00 94.69 88 ALA A N 1
ATOM 707 C CA . ALA A 1 88 ? 5.349 2.797 9.721 1.00 94.69 88 ALA A CA 1
ATOM 708 C C . ALA A 1 88 ? 6.805 3.258 9.602 1.00 94.69 88 ALA A C 1
ATOM 710 O O . ALA A 1 88 ? 7.208 3.719 8.541 1.00 94.69 88 ALA A O 1
ATOM 711 N N . LYS A 1 89 ? 7.629 3.067 10.645 1.00 93.31 89 LYS A N 1
ATOM 712 C CA . LYS A 1 89 ? 9.075 3.324 10.567 1.00 93.31 89 LYS A CA 1
ATOM 713 C C . LYS A 1 89 ? 9.761 2.396 9.561 1.00 93.31 89 LYS A C 1
ATOM 715 O O . LYS A 1 89 ? 10.631 2.846 8.820 1.00 93.31 89 LYS A O 1
ATOM 720 N N . LYS A 1 90 ? 9.371 1.116 9.531 1.00 94.25 90 LYS A N 1
ATOM 721 C CA . LYS A 1 90 ? 9.897 0.140 8.564 1.00 94.25 90 LYS A CA 1
ATOM 722 C C . LYS A 1 90 ? 9.430 0.481 7.146 1.00 94.25 90 LYS A C 1
ATOM 724 O O . LYS A 1 90 ? 10.262 0.570 6.254 1.00 94.25 90 LYS A O 1
ATOM 729 N N . ALA A 1 91 ? 8.136 0.763 6.963 1.00 97.06 91 ALA A N 1
ATOM 730 C CA . ALA A 1 91 ? 7.590 1.210 5.680 1.00 97.06 91 ALA A CA 1
ATOM 731 C C . ALA A 1 91 ? 8.281 2.485 5.171 1.00 97.06 91 ALA A C 1
ATOM 733 O O . ALA A 1 91 ? 8.637 2.559 4.003 1.00 97.06 91 ALA A O 1
ATOM 734 N N . LEU A 1 92 ? 8.536 3.454 6.054 1.00 98.00 92 LEU A N 1
ATOM 735 C CA . LEU A 1 92 ? 9.244 4.692 5.730 1.00 98.00 92 LEU A CA 1
ATOM 736 C C . LEU A 1 92 ? 10.680 4.452 5.246 1.00 98.00 92 LEU A C 1
ATOM 738 O O . LEU A 1 92 ? 11.110 5.130 4.318 1.00 98.00 92 LEU A O 1
ATOM 742 N N . SER A 1 93 ? 11.413 3.514 5.860 1.00 97.00 93 SER A N 1
ATOM 743 C CA . SER A 1 93 ? 12.757 3.129 5.393 1.00 97.00 93 SER A CA 1
ATOM 744 C C . SER A 1 93 ? 12.696 2.595 3.966 1.00 97.00 93 SER A C 1
ATOM 746 O O . SER A 1 93 ? 13.352 3.141 3.089 1.00 97.00 93 SER A O 1
ATOM 748 N N . LEU A 1 94 ? 11.813 1.621 3.717 1.00 97.94 94 LEU A N 1
ATOM 749 C CA . LEU A 1 94 ? 11.668 1.005 2.396 1.00 97.94 94 LEU A CA 1
ATOM 750 C C . LEU A 1 94 ? 11.219 2.009 1.330 1.00 97.94 94 LEU A C 1
ATOM 752 O O . LEU A 1 94 ? 11.718 1.967 0.215 1.00 97.94 94 LEU A O 1
ATOM 756 N N . VAL A 1 95 ? 10.314 2.936 1.667 1.00 98.44 95 VAL A N 1
ATOM 757 C CA . VAL A 1 95 ? 9.903 4.013 0.751 1.00 98.44 95 VAL A CA 1
ATOM 758 C C . VAL A 1 95 ? 11.090 4.905 0.386 1.00 98.44 95 VAL A C 1
ATOM 760 O O . VAL A 1 95 ? 11.234 5.257 -0.777 1.00 98.44 95 VAL A O 1
ATOM 763 N N . ARG A 1 96 ? 11.948 5.269 1.347 1.00 98.38 96 ARG A N 1
ATOM 764 C CA . ARG A 1 96 ? 13.135 6.095 1.070 1.00 98.38 96 ARG A CA 1
ATOM 765 C C . ARG A 1 96 ? 14.151 5.367 0.203 1.00 98.38 96 ARG A C 1
ATOM 767 O O . ARG A 1 96 ? 14.602 5.935 -0.779 1.00 98.38 96 ARG A O 1
ATOM 774 N N . GLU A 1 97 ? 14.443 4.115 0.533 1.00 97.94 97 GLU A N 1
ATOM 775 C CA . GLU A 1 97 ? 15.349 3.272 -0.253 1.00 97.94 97 GLU A CA 1
ATOM 776 C C . GLU A 1 97 ? 14.815 3.066 -1.682 1.00 97.94 97 GLU A C 1
ATOM 778 O O . GLU A 1 97 ? 15.572 3.145 -2.643 1.00 97.94 97 GLU A O 1
ATOM 783 N N . ALA A 1 98 ? 13.499 2.892 -1.850 1.00 97.50 98 ALA A N 1
ATOM 784 C CA . ALA A 1 98 ? 12.886 2.797 -3.173 1.00 97.50 98 ALA A CA 1
ATOM 785 C C . ALA A 1 98 ? 13.047 4.093 -3.981 1.00 97.50 98 ALA A C 1
ATOM 787 O O . ALA A 1 98 ? 13.301 4.031 -5.178 1.00 97.50 98 ALA A O 1
ATOM 788 N N . LEU A 1 99 ? 12.920 5.261 -3.343 1.00 97.25 99 LEU A N 1
ATOM 789 C CA . LEU A 1 99 ? 13.109 6.551 -4.013 1.00 97.25 99 LEU A CA 1
ATOM 790 C C . LEU A 1 99 ? 14.567 6.797 -4.414 1.00 97.25 99 LEU A C 1
ATOM 792 O O . LEU A 1 99 ? 14.789 7.389 -5.461 1.00 97.25 99 LEU A O 1
ATOM 796 N N . GLU A 1 100 ? 15.539 6.327 -3.628 1.00 96.50 100 GLU A N 1
ATOM 797 C CA . GLU A 1 100 ? 16.960 6.375 -4.007 1.00 96.50 100 GLU A CA 1
ATOM 798 C C . GLU A 1 100 ? 17.217 5.556 -5.282 1.00 96.50 100 GLU A C 1
ATOM 800 O O . GLU A 1 100 ? 17.847 6.055 -6.209 1.00 96.50 100 GLU A O 1
ATOM 805 N N . ILE A 1 101 ? 16.649 4.347 -5.371 1.00 94.62 101 ILE A N 1
ATOM 806 C CA . ILE A 1 101 ? 16.743 3.490 -6.567 1.00 94.62 101 ILE A CA 1
ATOM 807 C C . ILE A 1 101 ? 16.049 4.134 -7.777 1.00 94.62 101 ILE A C 1
ATOM 809 O O . ILE A 1 101 ? 16.567 4.090 -8.888 1.00 94.62 101 ILE A O 1
ATOM 813 N N . ILE A 1 102 ? 14.867 4.724 -7.575 1.00 93.25 102 ILE A N 1
ATOM 814 C CA . ILE A 1 102 ? 14.120 5.409 -8.642 1.00 93.25 102 ILE A CA 1
ATOM 815 C C . ILE A 1 102 ? 14.900 6.621 -9.165 1.00 93.25 102 ILE A C 1
ATOM 817 O O . ILE A 1 102 ? 14.881 6.891 -10.360 1.00 93.25 102 ILE A O 1
ATOM 821 N N . GLU A 1 103 ? 15.573 7.365 -8.290 1.00 92.50 103 GLU A N 1
ATOM 822 C CA . GLU A 1 103 ? 16.390 8.502 -8.714 1.00 92.50 103 GLU A CA 1
ATOM 823 C C . GLU A 1 103 ? 17.617 8.043 -9.517 1.00 92.50 103 GLU A C 1
ATOM 825 O O . GLU A 1 103 ? 17.903 8.615 -10.565 1.00 92.50 103 GLU A O 1
ATOM 830 N N . GLU A 1 104 ? 18.279 6.962 -9.093 1.00 88.94 104 GLU A N 1
ATOM 831 C CA . GLU A 1 104 ? 19.382 6.343 -9.844 1.00 88.94 104 GLU A CA 1
ATOM 832 C C . GLU A 1 104 ? 18.930 5.874 -11.241 1.00 88.94 104 GLU A C 1
ATOM 834 O O . GLU A 1 104 ? 19.627 6.092 -12.231 1.00 88.94 104 GLU A O 1
ATOM 839 N N . GLU A 1 105 ? 17.727 5.299 -11.356 1.00 88.25 105 GLU A N 1
ATOM 840 C CA . GLU A 1 105 ? 17.151 4.898 -12.648 1.00 88.25 105 GLU A CA 1
ATOM 841 C C . GLU A 1 105 ? 16.919 6.085 -13.594 1.00 88.25 105 GLU A C 1
ATOM 843 O O . GLU A 1 105 ? 17.209 5.990 -14.794 1.00 88.25 105 GLU A O 1
ATOM 848 N N . LYS A 1 106 ? 16.450 7.219 -13.061 1.00 84.25 106 LYS A N 1
ATOM 849 C CA . LYS A 1 106 ? 16.259 8.442 -13.847 1.00 84.25 106 LYS A CA 1
ATOM 850 C C . LYS A 1 106 ? 17.577 9.002 -14.357 1.00 84.25 106 LYS A C 1
ATOM 852 O O . LYS A 1 106 ? 17.637 9.411 -15.513 1.00 84.25 106 LYS A O 1
ATOM 857 N N . GLU A 1 107 ? 18.624 9.004 -13.531 1.00 83.94 107 GLU A N 1
ATOM 858 C CA . GLU A 1 107 ? 19.950 9.488 -13.934 1.00 83.94 107 GLU A CA 1
ATOM 859 C C . GLU A 1 107 ? 20.508 8.694 -15.127 1.00 83.94 107 GLU A C 1
ATOM 861 O O . GLU A 1 107 ? 21.063 9.291 -16.055 1.00 83.94 107 GLU A O 1
ATOM 866 N N . VAL A 1 108 ? 20.301 7.371 -15.155 1.00 78.56 108 VAL A N 1
ATOM 867 C CA . VAL A 1 108 ? 20.662 6.520 -16.305 1.00 78.56 108 VAL A CA 1
ATOM 868 C C . VAL A 1 108 ? 19.857 6.918 -17.546 1.00 78.56 108 VAL A C 1
ATOM 870 O O . VAL A 1 108 ? 20.441 7.231 -18.584 1.00 78.56 108 VAL A O 1
ATOM 873 N N . CYS A 1 109 ? 18.530 7.019 -17.423 1.00 72.00 109 CYS A N 1
ATOM 874 C CA . CYS A 1 109 ? 17.654 7.378 -18.543 1.00 72.00 109 CYS A CA 1
ATOM 875 C C . CYS A 1 109 ? 17.938 8.783 -19.118 1.00 72.00 109 CYS A C 1
ATOM 877 O O . CYS A 1 109 ? 17.818 9.004 -20.326 1.00 72.00 109 CYS A O 1
ATOM 879 N N . GLU A 1 110 ? 18.297 9.752 -18.271 1.00 69.00 110 GLU A N 1
ATOM 880 C CA . GLU A 1 110 ? 18.631 11.119 -18.689 1.00 69.00 110 GLU A CA 1
ATOM 881 C C . GLU A 1 110 ? 20.025 11.215 -19.323 1.00 69.00 110 GLU A C 1
ATOM 883 O O . GLU A 1 110 ? 20.205 11.958 -20.293 1.00 69.00 110 GLU A O 1
ATOM 888 N N . SER A 1 111 ? 21.001 10.453 -18.817 1.00 62.69 111 SER A N 1
ATOM 889 C CA . SER A 1 111 ? 22.351 10.366 -19.390 1.00 62.69 111 SER A CA 1
ATOM 890 C C . SER A 1 111 ? 22.318 9.854 -20.835 1.00 62.69 111 SER A C 1
ATOM 892 O O . SER A 1 111 ? 23.032 10.371 -21.700 1.00 62.69 111 SER A O 1
ATOM 894 N N . ASP A 1 112 ? 21.436 8.900 -21.124 1.00 58.09 112 ASP A N 1
ATOM 895 C CA . ASP A 1 112 ? 21.279 8.299 -22.448 1.00 58.09 112 ASP A CA 1
ATOM 896 C C . ASP A 1 112 ? 20.745 9.275 -23.502 1.00 58.09 112 ASP A C 1
ATOM 898 O O . ASP A 1 112 ? 21.159 9.238 -24.661 1.00 58.09 112 ASP A O 1
ATOM 902 N N . TYR A 1 113 ? 19.882 10.219 -23.124 1.00 53.59 113 TYR A N 1
ATOM 903 C CA . TYR A 1 113 ? 19.236 11.135 -24.072 1.00 53.59 113 TYR A CA 1
ATOM 904 C C . TYR A 1 113 ? 20.213 12.081 -24.804 1.00 53.59 113 TYR A C 1
ATOM 906 O O . TYR A 1 113 ? 19.846 12.688 -25.813 1.00 53.59 113 TYR A O 1
ATOM 914 N N . TYR A 1 114 ? 21.458 12.207 -24.327 1.00 52.44 114 TYR A N 1
ATOM 915 C CA . TYR A 1 114 ? 22.462 13.136 -24.858 1.00 52.44 114 TYR A CA 1
ATOM 916 C C . TYR A 1 114 ? 23.488 12.522 -25.828 1.00 52.44 114 TYR A C 1
ATOM 918 O O . TYR A 1 114 ? 24.300 13.273 -26.372 1.00 52.44 114 TYR A O 1
ATOM 926 N N . TYR A 1 115 ? 23.455 11.209 -26.094 1.00 52.97 115 TYR A N 1
ATOM 927 C CA . TYR A 1 115 ? 24.491 10.528 -26.897 1.00 52.97 115 TYR A CA 1
ATOM 928 C C . TYR A 1 115 ? 24.027 9.924 -28.233 1.00 52.97 115 TYR A C 1
ATOM 930 O O . TYR A 1 115 ? 24.845 9.352 -28.951 1.00 52.97 115 TYR A O 1
ATOM 938 N N . TYR A 1 116 ? 22.765 10.097 -28.630 1.00 54.00 116 TYR A N 1
ATOM 939 C CA . TYR A 1 116 ? 22.240 9.499 -29.864 1.00 54.00 116 TYR A CA 1
ATOM 940 C C . TYR A 1 116 ? 22.155 10.499 -31.024 1.00 54.00 116 TYR A C 1
ATOM 942 O O . TYR A 1 116 ? 21.087 11.024 -31.334 1.00 54.00 116 TYR A O 1
ATOM 950 N N . GLU A 1 117 ? 23.283 10.719 -31.704 1.00 51.62 117 GLU A N 1
ATOM 951 C CA . GLU A 1 117 ? 23.275 11.178 -33.105 1.00 51.62 117 GLU A CA 1
ATOM 952 C C . GLU A 1 117 ? 23.849 10.154 -34.101 1.00 51.62 117 GLU A C 1
ATOM 954 O O . GLU A 1 117 ? 23.620 10.335 -35.291 1.00 51.62 117 GLU A O 1
ATOM 959 N N . ASP A 1 118 ? 24.486 9.050 -33.685 1.00 51.66 118 ASP A N 1
ATOM 960 C CA . ASP A 1 118 ? 25.028 8.062 -34.634 1.00 51.66 118 ASP A CA 1
ATOM 961 C C . ASP A 1 118 ? 24.905 6.605 -34.132 1.00 51.66 118 ASP A C 1
ATOM 963 O O . ASP A 1 118 ? 25.343 6.277 -33.035 1.00 51.66 118 ASP A O 1
ATOM 967 N N . ASP A 1 119 ? 24.275 5.770 -34.972 1.00 56.34 119 ASP A N 1
ATOM 968 C CA . ASP A 1 119 ? 24.271 4.293 -35.054 1.00 56.34 119 ASP A CA 1
ATOM 969 C C . ASP A 1 119 ? 25.027 3.506 -33.954 1.00 56.34 119 ASP A C 1
ATOM 971 O O . ASP A 1 119 ? 26.226 3.294 -34.092 1.00 56.34 119 ASP A O 1
ATOM 975 N N . GLU A 1 120 ? 24.330 2.938 -32.955 1.00 56.81 120 GLU A N 1
ATOM 976 C CA . GLU A 1 120 ? 24.745 1.681 -32.290 1.00 56.81 120 GLU A CA 1
ATOM 977 C C . GLU A 1 120 ? 23.624 1.105 -31.388 1.00 56.81 120 GLU A C 1
ATOM 979 O O . GLU A 1 120 ? 23.319 1.635 -30.322 1.00 56.81 120 GLU A O 1
ATOM 984 N N . ASN A 1 121 ? 23.008 -0.017 -31.801 1.00 60.12 121 ASN A N 1
ATOM 985 C CA . ASN A 1 121 ? 22.025 -0.770 -30.991 1.00 60.12 121 ASN A CA 1
ATOM 986 C C . ASN A 1 121 ? 22.621 -1.303 -29.669 1.00 60.12 121 ASN A C 1
ATOM 988 O O . ASN A 1 121 ? 21.886 -1.532 -28.714 1.00 60.12 121 ASN A O 1
ATOM 992 N N . ASP A 1 122 ? 23.945 -1.475 -29.605 1.00 64.69 122 ASP A N 1
ATOM 993 C CA . ASP A 1 122 ? 24.636 -2.079 -28.461 1.00 64.69 122 ASP A CA 1
ATOM 994 C C . ASP A 1 122 ? 24.637 -1.165 -27.217 1.00 64.69 122 ASP A C 1
ATOM 996 O O . ASP A 1 122 ? 24.654 -1.661 -26.092 1.00 64.69 122 ASP A O 1
ATOM 1000 N N . ALA A 1 123 ? 24.584 0.162 -27.394 1.00 64.44 123 ALA A N 1
ATOM 1001 C CA . ALA A 1 123 ? 24.525 1.122 -26.286 1.00 64.44 123 ALA A CA 1
ATOM 1002 C C . ALA A 1 123 ? 23.155 1.118 -25.588 1.00 64.44 123 ALA A C 1
ATOM 1004 O O . ALA A 1 123 ? 23.087 1.147 -24.360 1.00 64.44 123 ALA A O 1
ATOM 1005 N N . TRP A 1 124 ? 22.074 0.998 -26.365 1.00 68.38 124 TRP A N 1
ATOM 1006 C CA . TRP A 1 124 ? 20.714 0.903 -25.831 1.00 68.38 124 TRP A CA 1
ATOM 1007 C C . TRP A 1 124 ? 20.509 -0.394 -25.039 1.00 68.38 124 TRP A C 1
ATOM 1009 O O . TRP A 1 124 ? 19.959 -0.370 -23.941 1.00 68.38 124 TRP A O 1
ATOM 1019 N N . ASP A 1 125 ? 21.023 -1.518 -25.551 1.00 73.38 125 ASP A N 1
ATOM 1020 C CA . ASP A 1 125 ? 20.945 -2.814 -24.866 1.00 73.38 125 ASP A CA 1
ATOM 1021 C C . ASP A 1 125 ? 21.713 -2.828 -23.530 1.00 73.38 125 ASP A C 1
ATOM 1023 O O . ASP A 1 125 ? 21.310 -3.529 -22.598 1.00 73.38 125 ASP A O 1
ATOM 1027 N N . LEU A 1 126 ? 22.818 -2.081 -23.421 1.00 71.81 126 LEU A N 1
ATOM 1028 C CA . LEU A 1 126 ? 23.587 -1.946 -22.178 1.00 71.81 126 LEU A CA 1
ATOM 1029 C C . LEU A 1 126 ? 22.870 -1.063 -21.153 1.00 71.81 126 LEU A C 1
ATOM 1031 O O . LEU A 1 126 ? 22.777 -1.455 -19.991 1.00 71.81 12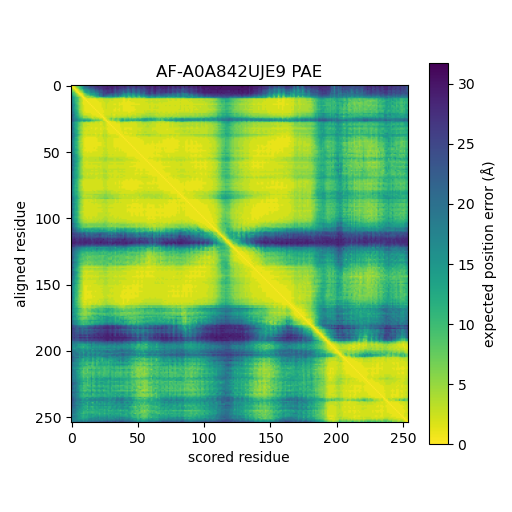6 LEU A O 1
ATOM 1035 N N . ALA A 1 127 ? 22.331 0.077 -21.584 1.00 71.50 127 ALA A N 1
ATOM 1036 C CA . ALA A 1 127 ? 21.570 0.968 -20.718 1.00 71.50 127 ALA A CA 1
ATOM 1037 C C . ALA A 1 127 ? 20.281 0.315 -20.201 1.00 71.50 127 ALA A C 1
ATOM 1039 O O . ALA A 1 127 ? 19.973 0.399 -19.016 1.00 71.50 127 ALA A O 1
ATOM 1040 N N . GLU A 1 128 ? 19.562 -0.424 -21.052 1.00 78.25 128 GLU A N 1
ATOM 1041 C CA . GLU A 1 128 ? 18.391 -1.188 -20.616 1.00 78.25 128 GLU A CA 1
ATOM 1042 C C . GLU A 1 128 ? 18.790 -2.296 -19.627 1.00 78.25 128 GLU A C 1
ATOM 1044 O O . GLU A 1 128 ? 18.096 -2.516 -18.639 1.00 78.25 128 GLU A O 1
ATOM 1049 N N . GLN A 1 129 ? 19.927 -2.975 -19.820 1.00 80.62 129 GLN A N 1
ATOM 1050 C CA . GLN A 1 129 ? 20.428 -3.947 -18.837 1.00 80.62 129 GLN A CA 1
ATOM 1051 C C . GLN A 1 129 ? 20.766 -3.301 -17.489 1.00 80.62 129 GLN A C 1
ATOM 1053 O O . GLN A 1 129 ? 20.450 -3.871 -16.442 1.00 80.62 129 GLN A O 1
ATOM 1058 N N . GLU A 1 130 ? 21.394 -2.127 -17.502 1.00 80.69 130 GLU A N 1
ATOM 1059 C CA . GLU A 1 130 ? 21.715 -1.358 -16.299 1.00 80.69 130 GLU A CA 1
ATOM 1060 C C . GLU A 1 130 ? 20.440 -0.892 -15.587 1.00 80.69 130 GLU A C 1
ATOM 1062 O O . GLU A 1 130 ? 20.267 -1.159 -14.396 1.00 80.69 130 GLU A O 1
ATOM 1067 N N . ARG A 1 131 ? 19.481 -0.343 -16.338 1.00 81.62 131 ARG A N 1
ATOM 1068 C CA . ARG A 1 131 ? 18.143 0.018 -15.864 1.00 81.62 131 ARG A CA 1
ATOM 1069 C C . ARG A 1 131 ? 17.430 -1.158 -15.196 1.00 81.62 131 ARG A C 1
ATOM 1071 O O . ARG A 1 131 ? 16.937 -1.032 -14.077 1.00 81.62 131 ARG A O 1
ATOM 1078 N N . GLN A 1 132 ? 17.403 -2.323 -15.842 1.00 83.06 132 GLN A N 1
ATOM 1079 C CA . GLN A 1 132 ? 16.794 -3.534 -15.278 1.00 83.06 132 GLN A CA 1
ATOM 1080 C C . GLN A 1 132 ? 17.530 -4.020 -14.021 1.00 83.06 132 GLN A C 1
ATOM 1082 O O . GLN A 1 132 ? 16.902 -4.509 -13.081 1.00 83.06 132 GLN A O 1
ATOM 1087 N N . SER A 1 133 ? 18.856 -3.865 -13.969 1.00 84.06 133 SER A N 1
ATOM 1088 C CA . SER A 1 133 ? 19.643 -4.186 -12.776 1.00 84.06 133 SER A CA 1
ATOM 1089 C C . SER A 1 133 ? 19.294 -3.272 -11.596 1.00 84.06 133 SER A C 1
ATOM 1091 O O . SER A 1 133 ? 19.158 -3.768 -10.477 1.00 84.06 133 SER A O 1
ATOM 1093 N N . ILE A 1 134 ? 19.126 -1.967 -11.835 1.00 83.00 134 ILE A N 1
ATOM 1094 C CA . ILE A 1 134 ? 18.721 -0.980 -10.820 1.00 83.00 134 ILE A CA 1
ATOM 1095 C C . ILE A 1 134 ? 17.312 -1.307 -10.307 1.00 83.00 134 ILE A C 1
ATOM 1097 O O . ILE A 1 134 ? 17.100 -1.461 -9.101 1.00 83.00 134 ILE A O 1
ATOM 1101 N N . LEU A 1 135 ? 16.361 -1.530 -11.220 1.00 83.81 135 LEU A N 1
ATOM 1102 C CA . 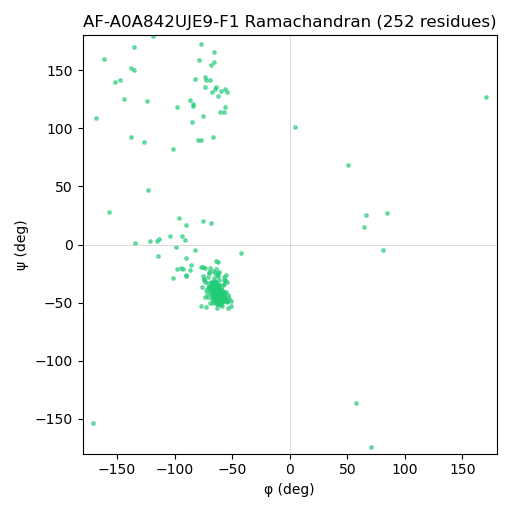LEU A 1 135 ? 14.976 -1.870 -10.876 1.00 83.81 135 LEU A CA 1
ATOM 1103 C C . LEU A 1 135 ? 14.847 -3.202 -10.122 1.00 83.81 135 LEU A C 1
ATOM 1105 O O . LEU A 1 135 ? 13.957 -3.344 -9.281 1.00 83.81 135 LEU A O 1
ATOM 1109 N N . GLY A 1 136 ? 15.785 -4.139 -10.304 1.00 85.75 136 GLY A N 1
ATOM 1110 C CA . GLY A 1 136 ? 15.873 -5.359 -9.495 1.00 85.75 136 GLY A CA 1
ATOM 1111 C C . GLY A 1 136 ? 15.958 -5.098 -7.981 1.00 85.75 136 GLY A C 1
ATOM 1112 O O . GLY A 1 136 ? 15.506 -5.923 -7.182 1.00 85.75 136 GLY A O 1
ATOM 1113 N N . GLY A 1 137 ? 16.462 -3.931 -7.562 1.00 89.06 137 GLY A N 1
ATOM 1114 C CA . GLY A 1 137 ? 16.433 -3.497 -6.165 1.00 89.06 137 GLY A CA 1
ATOM 1115 C C . GLY A 1 137 ? 15.013 -3.278 -5.623 1.00 89.06 137 GLY A C 1
ATOM 1116 O O . GLY A 1 137 ? 14.741 -3.604 -4.464 1.00 89.06 137 GLY A O 1
ATOM 1117 N N . LEU A 1 138 ? 14.076 -2.815 -6.460 1.00 91.75 138 LEU A N 1
ATOM 1118 C CA . LEU A 1 138 ? 12.682 -2.573 -6.070 1.00 91.75 138 LEU A CA 1
ATOM 1119 C C . LEU A 1 138 ? 11.922 -3.872 -5.758 1.00 91.75 138 LEU A C 1
ATOM 1121 O O . LEU A 1 138 ? 11.077 -3.868 -4.858 1.00 91.75 138 LEU A O 1
ATOM 1125 N N . ASP A 1 139 ? 12.237 -4.985 -6.433 1.00 87.44 139 ASP A N 1
ATOM 1126 C CA . ASP A 1 139 ? 11.652 -6.305 -6.129 1.00 87.44 139 ASP A CA 1
ATOM 1127 C C . ASP A 1 139 ? 12.031 -6.761 -4.712 1.00 87.44 139 ASP A C 1
ATOM 1129 O O . ASP A 1 139 ? 11.173 -7.161 -3.920 1.00 87.44 139 ASP A O 1
ATOM 1133 N N . SER A 1 140 ? 13.309 -6.612 -4.346 1.00 89.69 140 SER A N 1
ATOM 1134 C CA . SER A 1 140 ? 13.803 -6.938 -3.002 1.00 89.69 140 SER A CA 1
ATOM 1135 C C . SER A 1 140 ? 13.090 -6.123 -1.918 1.00 89.69 140 SER A C 1
ATOM 1137 O O . SER A 1 140 ? 12.636 -6.678 -0.913 1.00 89.69 140 SER A O 1
ATOM 1139 N N . LEU A 1 141 ? 12.926 -4.812 -2.127 1.00 94.44 141 LEU A N 1
ATOM 1140 C CA . LEU A 1 141 ? 12.183 -3.951 -1.199 1.00 94.44 141 LEU A CA 1
ATOM 1141 C C . LEU A 1 141 ? 10.696 -4.330 -1.132 1.00 94.44 141 LEU A C 1
ATOM 1143 O O . LEU A 1 141 ? 10.105 -4.316 -0.050 1.00 94.44 141 LEU A O 1
ATOM 1147 N N . GLY A 1 142 ? 10.095 -4.714 -2.262 1.00 90.88 142 GLY A N 1
ATOM 1148 C CA . GLY A 1 142 ? 8.716 -5.196 -2.333 1.00 90.88 142 GLY A CA 1
ATOM 1149 C C . GLY A 1 142 ? 8.494 -6.444 -1.476 1.00 90.88 142 GLY A C 1
ATOM 1150 O O . GLY A 1 142 ? 7.553 -6.482 -0.680 1.00 90.88 142 GLY A O 1
ATOM 1151 N N . ARG A 1 143 ? 9.404 -7.425 -1.548 1.00 87.44 143 ARG A N 1
ATOM 1152 C CA . ARG A 1 143 ? 9.368 -8.630 -0.696 1.00 87.44 143 ARG A CA 1
ATOM 1153 C C . ARG A 1 143 ? 9.517 -8.284 0.784 1.00 87.44 143 ARG A C 1
ATOM 1155 O O . ARG A 1 143 ? 8.739 -8.758 1.606 1.00 87.44 143 ARG A O 1
ATOM 1162 N N . GLN A 1 144 ? 10.439 -7.384 1.124 1.00 89.88 144 GLN A N 1
ATOM 1163 C CA . GLN A 1 144 ? 10.603 -6.923 2.505 1.00 89.88 144 GLN A CA 1
ATOM 1164 C C . GLN A 1 144 ? 9.363 -6.204 3.048 1.00 89.88 144 GLN A C 1
ATOM 1166 O O . GLN A 1 144 ? 9.076 -6.311 4.244 1.00 89.88 144 GLN A O 1
ATOM 1171 N N . TYR A 1 145 ? 8.642 -5.458 2.202 1.00 92.50 145 TYR A N 1
ATOM 1172 C CA . TYR A 1 145 ? 7.361 -4.842 2.552 1.00 92.50 145 TYR A CA 1
ATOM 1173 C C . TYR A 1 145 ? 6.281 -5.903 2.786 1.00 92.50 145 TYR A C 1
ATOM 1175 O O . TYR A 1 145 ? 5.572 -5.864 3.793 1.00 92.50 145 TYR A O 1
ATOM 1183 N N . TYR A 1 146 ? 6.212 -6.891 1.893 1.00 84.94 146 TYR A N 1
ATOM 1184 C CA . TYR A 1 146 ? 5.258 -7.998 1.939 1.00 84.94 146 TYR A CA 1
ATOM 1185 C C . TYR A 1 146 ? 5.309 -8.802 3.246 1.00 84.94 146 TYR A C 1
ATOM 1187 O O . TYR A 1 146 ? 4.284 -9.305 3.704 1.00 84.94 146 TYR A O 1
ATOM 1195 N N . ASP A 1 147 ? 6.478 -8.895 3.882 1.00 84.38 147 ASP A N 1
ATOM 1196 C CA . ASP A 1 147 ? 6.633 -9.603 5.157 1.00 84.38 147 ASP A CA 1
ATOM 1197 C C . ASP A 1 147 ? 5.810 -8.988 6.296 1.00 84.38 147 ASP A C 1
ATOM 1199 O O . ASP A 1 147 ? 5.489 -9.672 7.265 1.00 84.38 147 ASP A O 1
ATOM 1203 N N . PHE A 1 148 ? 5.464 -7.699 6.218 1.00 87.19 148 PHE A N 1
ATOM 1204 C CA . PHE A 1 148 ? 4.797 -7.004 7.322 1.00 87.19 148 PHE A CA 1
ATOM 1205 C C . PHE A 1 148 ? 3.602 -6.134 6.919 1.00 87.19 148 PHE A C 1
ATOM 1207 O O . PHE A 1 148 ? 3.000 -5.526 7.804 1.00 87.19 148 PHE A O 1
ATOM 1214 N N . ASP A 1 149 ? 3.228 -6.078 5.643 1.00 87.75 149 ASP A N 1
ATOM 1215 C CA . ASP A 1 149 ? 2.119 -5.269 5.115 1.00 87.75 149 ASP A CA 1
ATOM 1216 C C . ASP A 1 149 ? 0.781 -5.506 5.854 1.00 87.75 149 ASP A C 1
ATOM 1218 O O . ASP A 1 149 ? 0.146 -4.561 6.318 1.00 87.75 149 ASP A O 1
ATOM 1222 N N . ASP A 1 150 ? 0.397 -6.763 6.089 1.00 83.00 150 ASP A N 1
ATOM 1223 C CA . ASP A 1 150 ? -0.815 -7.155 6.820 1.00 83.00 150 ASP A CA 1
ATOM 1224 C C . ASP A 1 150 ? -0.806 -6.593 8.250 1.00 83.00 150 ASP A C 1
ATOM 1226 O O . ASP A 1 150 ? -1.799 -6.049 8.741 1.00 83.00 150 ASP A O 1
ATOM 1230 N N . ALA A 1 151 ? 0.335 -6.722 8.929 1.00 84.38 151 ALA A N 1
ATOM 1231 C CA . ALA A 1 151 ? 0.536 -6.221 10.282 1.00 84.38 151 ALA A CA 1
ATOM 1232 C C . ALA A 1 151 ? 0.545 -4.686 10.314 1.00 84.38 151 ALA A C 1
ATOM 1234 O O . ALA A 1 151 ? -0.009 -4.067 11.226 1.00 84.38 151 ALA A O 1
ATOM 1235 N N . PHE A 1 152 ? 1.143 -4.067 9.300 1.00 91.31 152 PHE A N 1
ATOM 1236 C CA . PHE A 1 152 ? 1.190 -2.625 9.145 1.00 91.31 152 PHE A CA 1
ATOM 1237 C C . PHE A 1 152 ? -0.207 -2.048 8.939 1.00 91.31 152 PHE A C 1
ATOM 1239 O O . PHE A 1 152 ? -0.584 -1.114 9.645 1.00 91.31 152 PHE A O 1
ATOM 1246 N N . MET A 1 153 ? -1.020 -2.651 8.073 1.00 90.69 153 MET A N 1
ATOM 1247 C CA . MET A 1 153 ? -2.380 -2.180 7.818 1.00 90.69 153 MET A CA 1
ATOM 1248 C C . MET A 1 153 ? -3.297 -2.309 9.038 1.00 90.69 153 MET A C 1
ATOM 1250 O O . MET A 1 153 ? -4.169 -1.464 9.233 1.00 90.69 153 MET A O 1
ATOM 1254 N N . VAL A 1 154 ? -3.060 -3.280 9.927 1.00 86.62 154 VAL A N 1
ATOM 1255 C CA . VAL A 1 154 ? -3.729 -3.322 11.240 1.00 86.62 154 VAL A CA 1
ATOM 1256 C C . VAL A 1 154 ? -3.335 -2.120 12.106 1.00 86.62 154 VAL A C 1
ATOM 1258 O O . VAL A 1 154 ? -4.203 -1.500 12.720 1.00 86.62 154 VAL A O 1
ATOM 1261 N N . GLN A 1 155 ? -2.050 -1.752 12.157 1.00 89.19 155 GLN A N 1
ATOM 1262 C CA . GLN A 1 155 ? -1.612 -0.566 12.908 1.00 89.19 155 GLN A CA 1
ATOM 1263 C C . GLN A 1 155 ? -2.225 0.720 12.335 1.00 89.19 155 GLN A C 1
ATOM 1265 O O . GLN A 1 155 ? -2.689 1.566 13.102 1.00 89.19 155 GLN A O 1
ATOM 1270 N N . VAL A 1 156 ? -2.300 0.828 11.006 1.00 92.94 156 VAL A N 1
ATOM 1271 C CA . VA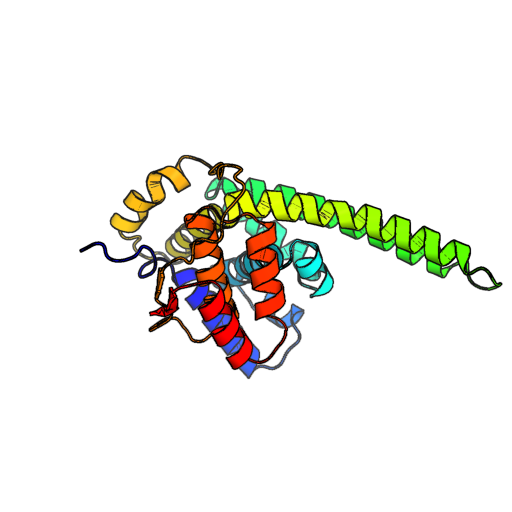L A 1 156 ? -2.928 1.952 10.294 1.00 92.94 156 VAL A CA 1
ATOM 1272 C C . VAL A 1 156 ? -4.415 2.063 10.631 1.00 92.94 156 VAL A C 1
ATOM 1274 O O . VAL A 1 156 ? -4.881 3.146 10.973 1.00 92.94 156 VAL A O 1
ATOM 1277 N N . GLU A 1 157 ? -5.159 0.958 10.606 1.00 91.38 157 GLU A N 1
ATOM 1278 C CA . GLU A 1 157 ? -6.584 0.926 10.963 1.00 91.38 157 GLU A CA 1
ATOM 1279 C C . GLU A 1 157 ? -6.825 1.438 12.393 1.00 91.38 157 GLU A C 1
ATOM 1281 O O . GLU A 1 157 ? -7.696 2.279 12.634 1.00 91.38 157 GLU A O 1
ATOM 1286 N N . LEU A 1 158 ? -6.014 0.988 13.355 1.00 89.38 158 LEU A N 1
ATOM 1287 C CA . LEU A 1 158 ? -6.116 1.444 14.743 1.00 89.38 158 LEU A CA 1
ATOM 1288 C C . LEU A 1 158 ? -5.734 2.918 14.898 1.00 89.38 158 LEU A C 1
ATOM 1290 O O . LEU A 1 158 ? -6.363 3.632 15.681 1.00 89.38 158 LEU A O 1
ATOM 1294 N N . TYR A 1 159 ? -4.718 3.374 14.167 1.00 93.00 159 TYR A N 1
ATOM 1295 C CA . TYR A 1 159 ? -4.303 4.772 14.149 1.00 93.00 159 TYR A CA 1
ATOM 1296 C C . TYR A 1 159 ? -5.423 5.678 13.625 1.00 93.00 159 TYR A C 1
ATOM 1298 O O . TYR A 1 159 ? -5.805 6.632 14.300 1.00 93.00 159 TYR A O 1
ATOM 1306 N N . LEU A 1 160 ? -6.034 5.325 12.492 1.00 94.94 160 LEU A N 1
ATOM 1307 C CA . LEU A 1 160 ? -7.148 6.067 11.893 1.00 94.94 160 LEU A CA 1
ATOM 1308 C C . LEU A 1 160 ? -8.356 6.163 12.830 1.00 94.94 160 LEU A C 1
ATOM 1310 O O . LEU A 1 160 ? -8.930 7.239 12.996 1.00 94.94 160 LEU A O 1
ATOM 1314 N N . ARG A 1 161 ? -8.716 5.059 13.496 1.00 92.88 161 ARG A N 1
ATOM 1315 C CA . ARG A 1 161 ? -9.798 5.060 14.491 1.00 92.88 161 ARG A CA 1
ATOM 1316 C C . ARG A 1 161 ? -9.505 6.006 15.650 1.00 92.88 161 ARG A C 1
ATOM 1318 O O . ARG A 1 161 ? -10.392 6.758 16.046 1.00 92.88 161 ARG A O 1
ATOM 1325 N N . ARG A 1 162 ? -8.270 6.017 16.165 1.00 92.12 162 ARG A N 1
ATOM 1326 C CA . ARG A 1 162 ? -7.868 6.952 17.230 1.00 92.12 162 ARG A CA 1
ATOM 1327 C C . ARG A 1 162 ? -7.918 8.406 16.771 1.00 92.12 162 ARG A C 1
ATOM 1329 O O . ARG A 1 162 ? -8.425 9.233 17.525 1.00 92.12 162 ARG A O 1
ATOM 1336 N N . MET A 1 163 ? -7.446 8.709 15.558 1.00 94.25 163 MET A N 1
ATOM 1337 C CA . MET A 1 163 ? -7.503 10.065 14.992 1.00 94.25 163 MET A CA 1
ATOM 1338 C C . MET A 1 163 ? -8.929 10.621 14.978 1.00 94.25 163 MET A C 1
ATOM 1340 O O . MET A 1 163 ? -9.138 11.786 15.310 1.00 94.25 163 MET A O 1
ATOM 1344 N N . ASP A 1 164 ? -9.903 9.775 14.642 1.00 95.88 164 ASP A N 1
ATOM 1345 C CA . ASP A 1 164 ? -11.310 10.165 14.537 1.00 95.88 164 ASP A CA 1
ATOM 1346 C C . ASP A 1 164 ? -12.110 9.928 15.834 1.00 95.88 164 ASP A C 1
ATOM 1348 O O . ASP A 1 164 ? -13.329 10.103 15.859 1.00 95.88 164 ASP A O 1
ATOM 1352 N N . GLY A 1 165 ? -11.441 9.556 16.933 1.00 93.31 165 GLY A N 1
ATOM 1353 C CA . GLY A 1 165 ? -12.071 9.348 18.240 1.00 93.31 165 GLY A CA 1
ATOM 1354 C C . GLY A 1 165 ? -13.041 8.164 18.288 1.00 93.31 165 GLY A C 1
ATOM 1355 O O . GLY A 1 165 ? -13.969 8.161 19.098 1.00 93.31 165 GLY A O 1
ATOM 1356 N N . LEU A 1 166 ? -12.854 7.173 17.416 1.00 90.44 166 LEU A N 1
ATOM 1357 C CA . LEU A 1 166 ? -13.690 5.981 17.349 1.00 90.44 166 LEU A CA 1
ATOM 1358 C C . LEU A 1 166 ? -13.270 4.945 18.389 1.00 90.44 166 LEU A C 1
ATOM 1360 O O . LEU A 1 166 ? -12.084 4.717 18.638 1.00 90.44 166 LEU A O 1
ATOM 1364 N N . GLU A 1 167 ? -14.266 4.272 18.962 1.00 85.88 167 GLU A N 1
ATOM 1365 C CA . GLU A 1 167 ? -14.031 3.148 19.861 1.00 85.88 167 GLU A CA 1
ATOM 1366 C C . GLU A 1 167 ? -13.382 1.989 19.092 1.00 85.88 167 GLU A C 1
ATOM 1368 O O . GLU A 1 167 ? -13.798 1.622 17.986 1.00 85.88 167 GLU A O 1
ATOM 1373 N N . ILE A 1 168 ? -12.335 1.418 19.685 1.00 82.88 168 ILE A N 1
ATOM 1374 C CA . ILE A 1 168 ? -11.671 0.225 19.170 1.00 82.88 168 ILE A CA 1
ATOM 1375 C C . ILE A 1 168 ? -12.239 -0.965 19.946 1.00 82.88 168 ILE A C 1
ATOM 1377 O O . ILE A 1 168 ? -12.060 -1.015 21.166 1.00 82.88 168 ILE A O 1
ATOM 1381 N N . PRO A 1 169 ? -12.902 -1.929 19.283 1.00 76.06 169 PRO A N 1
ATOM 1382 C CA . PRO A 1 169 ? -13.411 -3.111 19.962 1.00 76.06 169 PRO A CA 1
ATOM 1383 C C . PRO A 1 169 ? -12.289 -3.859 20.692 1.00 76.06 169 PRO A C 1
ATOM 1385 O O . PRO A 1 169 ? -11.232 -4.117 20.113 1.00 76.06 169 PRO A O 1
ATOM 1388 N N . GLN A 1 170 ? -12.526 -4.262 21.944 1.00 73.69 170 GLN A N 1
ATOM 1389 C CA . GLN A 1 170 ? -11.537 -5.017 22.725 1.00 73.69 170 GLN A CA 1
ATOM 1390 C C . GLN A 1 170 ? -11.127 -6.320 22.022 1.00 73.69 170 GLN A C 1
ATOM 1392 O O . GLN A 1 170 ? -9.957 -6.680 22.046 1.00 73.69 170 GLN A O 1
ATOM 1397 N N . SER A 1 171 ? -12.056 -6.971 21.314 1.00 70.94 171 SER A N 1
ATOM 1398 C CA . SER A 1 171 ? -11.759 -8.143 20.483 1.00 70.94 171 SER A CA 1
ATOM 1399 C C . SER A 1 171 ? -10.701 -7.849 19.419 1.00 70.94 171 SER A C 1
ATOM 1401 O O . SER A 1 171 ? -9.803 -8.655 19.218 1.00 70.94 171 SER A O 1
ATOM 1403 N N . THR A 1 172 ? -10.747 -6.671 18.788 1.00 70.12 172 THR A N 1
ATOM 1404 C CA . THR A 1 172 ? -9.747 -6.248 17.800 1.00 70.12 172 THR A CA 1
ATOM 1405 C C . THR A 1 172 ? -8.374 -6.077 18.447 1.00 70.12 172 THR A C 1
ATOM 1407 O O . THR A 1 172 ? -7.369 -6.461 17.854 1.00 70.12 172 THR A O 1
ATOM 1410 N N . LEU A 1 173 ? -8.311 -5.528 19.663 1.00 74.06 173 LEU A N 1
ATOM 1411 C CA . LEU A 1 173 ? -7.054 -5.400 20.406 1.00 74.06 173 LEU A CA 1
ATOM 1412 C C . LEU A 1 173 ? -6.496 -6.768 20.805 1.00 74.06 173 LEU A C 1
ATOM 1414 O O . LEU A 1 173 ? -5.307 -7.012 20.629 1.00 74.06 173 LEU A O 1
ATOM 1418 N N . ASP A 1 174 ? -7.351 -7.659 21.302 1.00 74.44 174 ASP A N 1
ATOM 1419 C CA . ASP A 1 174 ? -6.954 -8.987 21.766 1.00 74.44 174 ASP A CA 1
ATOM 1420 C C . ASP A 1 174 ? -6.470 -9.871 20.603 1.00 74.44 174 ASP A C 1
ATOM 1422 O O . ASP A 1 174 ? -5.426 -10.514 20.709 1.00 74.44 174 ASP A O 1
ATOM 1426 N N . GLU A 1 175 ? -7.177 -9.858 19.469 1.00 67.19 175 GLU A N 1
ATOM 1427 C CA . GLU A 1 175 ? -6.827 -10.620 18.260 1.00 67.19 175 GLU A CA 1
ATOM 1428 C C . GLU A 1 175 ? -5.522 -10.145 17.614 1.00 67.19 175 GLU A C 1
ATOM 1430 O O . GLU A 1 175 ? -4.787 -10.939 17.025 1.00 67.19 175 GLU A O 1
ATOM 1435 N N . ASN A 1 176 ? -5.218 -8.853 17.733 1.00 68.00 176 ASN A N 1
ATOM 1436 C CA . ASN A 1 176 ? -4.038 -8.248 17.125 1.00 68.00 176 ASN A CA 1
ATOM 1437 C C . ASN A 1 176 ? -2.924 -7.968 18.136 1.00 68.00 176 ASN A C 1
ATOM 1439 O O . ASN A 1 176 ? -1.917 -7.370 17.771 1.00 68.00 176 ASN A O 1
ATOM 1443 N N . LYS A 1 177 ? -3.053 -8.424 19.386 1.00 70.69 177 LYS A N 1
ATOM 1444 C CA . LYS A 1 177 ? -2.100 -8.122 20.459 1.00 70.69 177 LYS A CA 1
ATOM 1445 C C . LYS A 1 177 ? -0.656 -8.463 20.081 1.00 70.69 177 LYS A C 1
ATOM 1447 O O . LYS A 1 177 ? 0.225 -7.630 20.226 1.00 70.69 177 LYS A O 1
ATOM 1452 N N . GLU A 1 178 ? -0.425 -9.631 19.487 1.00 65.31 178 GLU A N 1
ATOM 1453 C CA . GLU A 1 178 ? 0.908 -10.029 19.009 1.00 65.31 178 GLU A CA 1
ATOM 1454 C C . GLU A 1 178 ? 1.411 -9.196 17.818 1.00 65.31 178 GLU A C 1
ATOM 1456 O O . GLU A 1 178 ? 2.609 -8.997 17.682 1.00 65.31 178 GLU A O 1
ATOM 1461 N N . ILE A 1 179 ? 0.515 -8.725 16.942 1.00 62.62 179 ILE A N 1
ATOM 1462 C CA . ILE A 1 179 ? 0.838 -7.851 15.793 1.00 62.62 179 ILE A CA 1
ATOM 1463 C C . ILE A 1 179 ? 1.223 -6.447 16.279 1.00 62.62 179 ILE A C 1
ATOM 1465 O O . ILE A 1 179 ? 2.064 -5.769 15.686 1.00 62.62 179 ILE A O 1
ATOM 1469 N N . LEU A 1 180 ? 0.605 -6.017 17.377 1.00 61.00 180 LEU A N 1
ATOM 1470 C CA . LEU A 1 180 ? 0.933 -4.783 18.081 1.00 61.00 180 LEU A CA 1
ATOM 1471 C C . LEU A 1 180 ? 2.238 -4.914 18.873 1.00 61.00 180 LEU A C 1
ATOM 1473 O O . LEU A 1 180 ? 2.951 -3.927 19.028 1.00 61.00 180 LEU A O 1
ATOM 1477 N N . GLU A 1 181 ? 2.559 -6.122 19.341 1.00 63.34 181 GLU A N 1
ATOM 1478 C CA . GLU A 1 181 ? 3.750 -6.410 20.141 1.00 63.34 181 GLU A CA 1
ATOM 1479 C C . GLU A 1 181 ? 4.988 -6.794 19.291 1.00 63.34 181 GLU A C 1
ATOM 1481 O O . GLU A 1 181 ? 6.101 -6.513 19.733 1.00 63.34 181 GLU A O 1
ATOM 1486 N N . MET A 1 182 ? 4.855 -7.360 18.074 1.00 52.06 182 MET A N 1
ATOM 1487 C CA . MET A 1 182 ? 5.984 -7.728 17.187 1.00 52.06 182 MET A CA 1
ATOM 1488 C C . MET A 1 182 ? 5.659 -7.696 15.672 1.00 52.06 182 MET A C 1
ATOM 1490 O O . MET A 1 182 ? 4.614 -8.159 15.215 1.00 52.06 182 MET A O 1
ATOM 1494 N N . GLY A 1 183 ? 6.619 -7.194 14.877 1.00 55.41 183 GLY A N 1
ATOM 1495 C CA . GLY A 1 183 ? 6.584 -7.094 13.408 1.00 55.41 183 GLY A CA 1
ATOM 1496 C C . GLY A 1 183 ? 6.858 -8.426 12.709 1.00 55.41 183 GLY A C 1
ATOM 1497 O O . GLY A 1 183 ? 8.012 -8.764 12.461 1.00 55.41 183 GLY A O 1
ATOM 1498 N N . LYS A 1 184 ? 5.784 -9.176 12.451 1.00 50.06 184 LYS A N 1
ATOM 1499 C CA . LYS A 1 184 ? 5.790 -10.627 12.223 1.00 50.06 184 LYS A CA 1
ATOM 1500 C C . LYS A 1 184 ? 6.712 -11.100 11.092 1.00 50.06 184 LYS A C 1
ATOM 1502 O O . LYS A 1 184 ? 6.475 -10.817 9.928 1.00 50.06 184 LYS A O 1
ATOM 1507 N N . GLU A 1 185 ? 7.693 -11.918 11.471 1.00 43.06 185 GLU A N 1
ATOM 1508 C CA . GLU A 1 185 ? 8.334 -12.905 10.601 1.00 43.06 185 GLU A CA 1
ATOM 1509 C C . GLU A 1 185 ? 7.250 -13.851 10.062 1.00 43.06 185 GLU A C 1
ATOM 1511 O O . GLU A 1 185 ? 6.614 -14.589 10.824 1.00 43.06 185 GLU A O 1
ATOM 1516 N N . ILE A 1 186 ? 7.005 -13.813 8.753 1.00 47.44 186 ILE A N 1
ATOM 1517 C CA . ILE A 1 186 ? 6.197 -14.827 8.076 1.00 47.44 186 ILE A CA 1
ATOM 1518 C C . ILE A 1 186 ? 7.156 -15.968 7.709 1.00 47.44 186 ILE A C 1
ATOM 1520 O O . ILE A 1 186 ? 8.185 -15.710 7.088 1.00 47.44 186 ILE A O 1
ATOM 1524 N N . PRO A 1 187 ? 6.889 -17.219 8.123 1.00 41.25 187 PRO A N 1
ATOM 1525 C CA . PRO A 1 187 ? 7.821 -18.318 7.905 1.00 41.25 187 PRO A CA 1
ATOM 1526 C C . PRO A 1 187 ? 8.041 -18.586 6.409 1.00 41.25 187 PRO A C 1
ATOM 1528 O O . PRO A 1 187 ? 7.090 -18.809 5.662 1.00 41.25 187 PRO A O 1
ATOM 1531 N N . GLU A 1 188 ? 9.310 -18.616 6.009 1.00 40.03 188 GLU A N 1
ATOM 1532 C CA . GLU A 1 188 ? 9.801 -18.998 4.682 1.00 40.03 188 GLU A CA 1
ATOM 1533 C C . GLU A 1 188 ? 9.398 -20.455 4.366 1.00 40.03 188 GLU A C 1
ATOM 1535 O O . GLU A 1 188 ? 9.833 -21.368 5.074 1.00 40.03 188 GLU A O 1
ATOM 1540 N N . GLN A 1 189 ? 8.533 -20.703 3.363 1.00 42.81 189 GLN A N 1
ATOM 1541 C CA . GLN A 1 189 ? 8.111 -22.066 2.977 1.00 42.81 189 GLN A CA 1
ATOM 1542 C C . GLN A 1 189 ? 7.816 -22.268 1.475 1.00 42.81 189 GLN A C 1
ATOM 1544 O O . GLN A 1 189 ? 7.170 -21.451 0.826 1.00 42.81 189 GLN A O 1
ATOM 1549 N N . GLU A 1 190 ? 8.210 -23.451 0.982 1.00 46.34 190 GLU A N 1
ATOM 1550 C CA . GLU A 1 190 ? 7.917 -24.073 -0.325 1.00 46.34 190 GLU A CA 1
ATOM 1551 C C . GLU A 1 190 ? 7.556 -25.571 -0.103 1.00 46.34 190 GLU A C 1
ATOM 1553 O O . GLU A 1 190 ? 8.160 -26.200 0.773 1.00 46.34 190 GLU A O 1
ATOM 1558 N N . PRO A 1 191 ? 6.714 -26.237 -0.930 1.00 57.16 191 PRO A N 1
ATOM 1559 C CA . PRO A 1 191 ? 5.480 -25.742 -1.543 1.00 57.16 191 PRO A CA 1
ATOM 1560 C C . PRO A 1 191 ? 4.292 -26.743 -1.471 1.00 57.16 191 PRO A C 1
ATOM 1562 O O . PRO A 1 191 ? 4.421 -27.938 -1.189 1.00 57.16 191 PRO A O 1
ATOM 1565 N N . GLY A 1 192 ? 3.108 -26.240 -1.832 1.00 53.16 192 GLY A N 1
ATOM 1566 C CA . GLY A 1 192 ? 1.973 -27.013 -2.344 1.00 53.16 192 GLY A CA 1
ATOM 1567 C C . GLY A 1 192 ? 0.707 -26.147 -2.427 1.00 53.16 192 GLY A C 1
ATOM 1568 O O . GLY A 1 192 ? 0.346 -25.561 -1.406 1.00 53.16 192 GLY A O 1
ATOM 1569 N N . PRO A 1 193 ? 0.007 -26.061 -3.581 1.00 60.50 193 PRO A N 1
ATOM 1570 C CA . PRO A 1 193 ? -1.157 -25.193 -3.752 1.00 60.50 193 PRO A CA 1
ATOM 1571 C C . PRO A 1 193 ? -2.314 -25.683 -2.879 1.00 60.50 193 PRO A C 1
ATOM 1573 O O . PRO A 1 193 ? -3.111 -26.543 -3.264 1.00 60.50 193 PRO A O 1
ATOM 1576 N N . LYS A 1 194 ? -2.407 -25.147 -1.664 1.00 74.38 194 LYS A N 1
ATOM 1577 C CA . LYS A 1 194 ? -3.586 -25.310 -0.821 1.00 74.38 194 LYS A CA 1
ATOM 1578 C C . LYS A 1 194 ? -4.572 -24.239 -1.246 1.00 74.38 194 LYS A C 1
ATOM 1580 O O . LYS A 1 194 ? -4.271 -23.058 -1.150 1.00 74.38 194 LYS A O 1
ATOM 1585 N N . LYS A 1 195 ? -5.753 -24.646 -1.707 1.00 85.19 195 LYS A N 1
ATOM 1586 C CA . LYS A 1 195 ? -6.838 -23.698 -1.965 1.00 85.19 195 LYS A CA 1
ATOM 1587 C C . LYS A 1 195 ? -7.446 -23.278 -0.628 1.00 85.19 195 LYS A C 1
ATOM 1589 O O . LYS A 1 195 ? -8.068 -24.117 0.032 1.00 85.19 195 LYS A O 1
ATOM 1594 N N . PRO A 1 196 ? -7.264 -22.029 -0.175 1.00 88.00 196 PRO A N 1
ATOM 1595 C CA . PRO A 1 196 ? -7.923 -21.563 1.029 1.00 88.00 196 PRO A CA 1
ATOM 1596 C C . PRO A 1 196 ? -9.428 -21.447 0.777 1.00 88.00 196 PRO A C 1
ATOM 1598 O O . PRO A 1 196 ? -9.872 -21.232 -0.350 1.00 88.00 196 PRO A O 1
ATOM 1601 N N . LYS A 1 197 ? -10.228 -21.541 1.840 1.00 88.44 197 LYS A N 1
ATOM 1602 C CA . LYS A 1 197 ? -11.655 -21.207 1.768 1.00 88.44 197 LYS A CA 1
ATOM 1603 C C . LYS A 1 197 ? -11.811 -19.708 1.947 1.00 88.44 197 LYS A C 1
ATOM 1605 O O . LYS A 1 197 ? -11.431 -19.185 2.991 1.00 88.44 197 LYS A O 1
ATOM 1610 N N . VAL A 1 198 ? -12.398 -19.035 0.964 1.00 86.50 198 VAL A N 1
ATOM 1611 C CA . VAL A 1 198 ? -12.551 -17.577 0.975 1.00 86.50 198 VAL A CA 1
ATOM 1612 C C . VAL A 1 198 ? -14.019 -17.223 0.816 1.00 86.50 198 VAL A C 1
ATOM 1614 O O . VAL A 1 198 ? -14.657 -17.608 -0.158 1.00 86.50 198 VAL A O 1
ATOM 1617 N N . LYS A 1 199 ? -14.569 -16.470 1.768 1.00 84.44 199 LYS A N 1
ATOM 1618 C CA . LYS A 1 199 ? -15.914 -15.912 1.633 1.00 84.44 199 LYS A CA 1
ATOM 1619 C C . LYS A 1 199 ? -15.824 -14.602 0.860 1.00 84.44 199 LYS A C 1
ATOM 1621 O O . LYS A 1 199 ? -15.356 -13.611 1.419 1.00 84.44 199 LYS A O 1
ATOM 1626 N N . LEU A 1 200 ? -16.239 -14.587 -0.403 1.00 82.12 200 LEU A N 1
ATOM 1627 C CA . LEU A 1 200 ? -16.265 -13.352 -1.202 1.00 82.12 200 LEU A CA 1
ATOM 1628 C C . LEU A 1 200 ? -17.633 -12.662 -1.113 1.00 82.12 200 LEU A C 1
ATOM 1630 O O . LEU A 1 200 ? -17.717 -11.445 -1.282 1.00 82.12 200 LEU A O 1
ATOM 1634 N N . THR A 1 201 ? -18.683 -13.402 -0.745 1.00 74.44 201 THR A N 1
ATOM 1635 C CA . THR A 1 201 ? -20.026 -12.858 -0.508 1.00 74.44 201 THR A CA 1
ATOM 1636 C C . THR A 1 201 ? -20.030 -11.804 0.610 1.00 74.44 201 THR A C 1
ATOM 1638 O O . THR A 1 201 ? -19.468 -12.015 1.685 1.00 74.44 201 THR A O 1
ATOM 1641 N N . GLY A 1 202 ? -20.661 -10.651 0.356 1.00 65.19 202 GLY A N 1
ATOM 1642 C CA . GLY A 1 202 ? -20.705 -9.511 1.286 1.00 65.19 202 GLY A CA 1
ATOM 1643 C C . GLY A 1 202 ? -19.462 -8.612 1.287 1.00 65.19 202 GLY A C 1
ATOM 1644 O O . GLY A 1 202 ? -19.480 -7.579 1.944 1.00 65.19 202 GLY A O 1
ATOM 1645 N N . THR A 1 203 ? -18.410 -8.959 0.539 1.00 62.16 203 THR A N 1
ATOM 1646 C CA . THR A 1 203 ? -17.268 -8.056 0.318 1.00 62.16 203 THR A CA 1
ATOM 1647 C C . THR A 1 203 ? -17.699 -6.949 -0.644 1.00 62.16 203 THR A C 1
ATOM 1649 O O . THR A 1 203 ? -18.483 -7.209 -1.564 1.00 62.16 203 THR A O 1
ATOM 1652 N N . ASN A 1 204 ? -17.202 -5.720 -0.459 1.00 63.59 204 ASN A N 1
ATOM 1653 C CA . ASN A 1 204 ? -17.410 -4.674 -1.455 1.00 63.59 204 ASN A CA 1
ATOM 1654 C C . ASN A 1 204 ? -16.901 -5.216 -2.809 1.00 63.59 204 ASN A C 1
ATOM 1656 O O . ASN A 1 204 ? -15.846 -5.842 -2.877 1.00 63.59 204 ASN A O 1
ATOM 1660 N N . GLY A 1 205 ? -17.692 -5.102 -3.876 1.00 66.50 205 GLY A N 1
ATOM 1661 C CA . GLY A 1 205 ? -17.393 -5.750 -5.160 1.00 66.50 205 GLY A CA 1
ATOM 1662 C C . GLY A 1 205 ? -16.170 -5.176 -5.887 1.00 66.50 205 GLY A C 1
ATOM 1663 O O . GLY A 1 205 ? -16.056 -5.359 -7.094 1.00 66.50 205 GLY A O 1
ATOM 1664 N N . ASN A 1 206 ? -15.283 -4.448 -5.207 1.00 80.69 206 ASN A N 1
ATOM 1665 C CA . ASN A 1 206 ? -14.067 -3.895 -5.779 1.00 80.69 206 ASN A CA 1
ATOM 1666 C C . ASN A 1 206 ? -13.096 -5.026 -6.155 1.00 80.69 206 ASN A C 1
ATOM 1668 O O . ASN A 1 206 ? -12.804 -5.909 -5.346 1.00 80.69 206 ASN A O 1
ATOM 1672 N N . ALA A 1 207 ? -12.572 -4.967 -7.380 1.00 80.19 207 ALA A N 1
ATOM 1673 C CA . ALA A 1 207 ? -11.606 -5.927 -7.897 1.00 80.19 207 ALA A CA 1
ATOM 1674 C C . ALA A 1 207 ? -10.381 -6.085 -6.979 1.00 80.19 207 ALA A C 1
ATOM 1676 O O . ALA A 1 207 ? -9.979 -7.201 -6.657 1.00 80.19 207 ALA A O 1
ATOM 1677 N N . PHE A 1 208 ? -9.845 -4.971 -6.480 1.00 74.62 208 PHE A N 1
ATOM 1678 C CA . PHE A 1 208 ? -8.681 -4.963 -5.597 1.00 74.62 208 PHE A CA 1
ATOM 1679 C C . PHE A 1 208 ? -8.982 -5.564 -4.224 1.00 74.62 208 PHE A C 1
ATOM 1681 O O . PHE A 1 208 ? -8.158 -6.306 -3.695 1.00 74.62 208 PHE A O 1
ATOM 1688 N N . ALA A 1 209 ? -10.177 -5.325 -3.674 1.00 72.56 209 ALA A N 1
ATOM 1689 C CA . ALA A 1 209 ? -10.583 -5.915 -2.398 1.00 72.56 209 ALA A CA 1
ATOM 1690 C C . ALA A 1 209 ? -10.679 -7.447 -2.491 1.00 72.56 209 ALA A C 1
ATOM 1692 O O . ALA A 1 209 ? -10.261 -8.162 -1.579 1.00 72.56 209 ALA A O 1
ATOM 1693 N N . ILE A 1 210 ? -11.180 -7.965 -3.617 1.00 83.69 210 ILE A N 1
ATOM 1694 C CA . ILE A 1 210 ? -11.231 -9.408 -3.885 1.00 83.69 210 ILE A CA 1
ATOM 1695 C C . ILE A 1 210 ? -9.820 -9.984 -4.009 1.00 83.69 210 ILE A C 1
ATOM 1697 O O . ILE A 1 210 ? -9.514 -10.984 -3.355 1.00 83.69 210 ILE A O 1
ATOM 1701 N N . MET A 1 211 ? -8.954 -9.350 -4.808 1.00 85.44 211 MET A N 1
ATOM 1702 C CA . MET A 1 211 ? -7.569 -9.796 -4.981 1.00 85.44 211 MET A CA 1
ATOM 1703 C C . MET A 1 211 ? -6.827 -9.843 -3.647 1.00 85.44 211 MET A C 1
ATOM 1705 O O . MET A 1 211 ? -6.297 -10.896 -3.299 1.00 85.44 211 MET A O 1
ATOM 1709 N N . ALA A 1 212 ? -6.890 -8.766 -2.858 1.00 78.88 212 ALA A N 1
ATOM 1710 C CA . ALA A 1 212 ? -6.268 -8.695 -1.539 1.00 78.88 212 ALA A CA 1
ATOM 1711 C C . ALA A 1 212 ? -6.760 -9.816 -0.610 1.00 78.88 212 ALA A C 1
ATOM 1713 O O . ALA A 1 212 ? -5.957 -10.504 0.023 1.00 78.88 212 ALA A O 1
ATOM 1714 N N . LYS A 1 213 ? -8.076 -10.068 -0.574 1.00 83.88 213 LYS A N 1
ATOM 1715 C CA . LYS A 1 213 ? -8.670 -11.105 0.281 1.00 83.88 213 LYS A CA 1
ATOM 1716 C C . LYS A 1 213 ? -8.202 -12.512 -0.090 1.00 83.88 213 LYS A C 1
ATOM 1718 O O . LYS A 1 213 ? -7.909 -13.312 0.799 1.00 83.88 213 LYS A O 1
ATOM 1723 N N . VAL A 1 214 ? -8.115 -12.821 -1.383 1.00 88.94 214 VAL A N 1
ATOM 1724 C CA . VAL A 1 214 ? -7.628 -14.125 -1.861 1.00 88.94 214 VAL A CA 1
ATOM 1725 C C . VAL A 1 214 ? -6.123 -14.265 -1.639 1.00 88.94 214 VAL A C 1
ATOM 1727 O O . VAL A 1 214 ? -5.702 -15.289 -1.106 1.00 88.94 214 VAL A O 1
ATOM 1730 N N . SER A 1 215 ? -5.318 -13.246 -1.959 1.00 86.06 215 SER A N 1
ATOM 1731 C CA . SER A 1 215 ? -3.869 -13.250 -1.715 1.00 86.06 215 SER A CA 1
ATOM 1732 C C . SER A 1 215 ? -3.544 -13.470 -0.240 1.00 86.06 215 SER A C 1
ATOM 1734 O O . SER A 1 215 ? -2.717 -14.318 0.086 1.00 86.06 215 SER A O 1
ATOM 1736 N N . ARG A 1 216 ? -4.254 -12.787 0.667 1.00 80.31 216 ARG A N 1
ATOM 1737 C CA . ARG A 1 216 ? -4.099 -12.987 2.112 1.00 80.31 216 ARG A CA 1
ATOM 1738 C C . ARG A 1 216 ? -4.450 -14.409 2.533 1.00 80.31 216 ARG A C 1
ATOM 1740 O O . ARG A 1 216 ? -3.729 -15.024 3.313 1.00 80.31 216 ARG A O 1
ATOM 1747 N N . ALA A 1 217 ? -5.537 -14.961 2.002 1.00 84.25 217 ALA A N 1
ATOM 1748 C CA . ALA A 1 217 ? -5.939 -16.325 2.314 1.00 84.25 217 ALA A CA 1
ATOM 1749 C C . ALA A 1 217 ? -4.928 -17.365 1.795 1.00 84.25 217 ALA A C 1
ATOM 1751 O O . ALA A 1 217 ? -4.664 -18.350 2.481 1.00 84.25 217 ALA A O 1
ATOM 1752 N N . LEU A 1 218 ? -4.337 -17.137 0.616 1.00 86.12 218 LEU A N 1
ATOM 1753 C CA . LEU A 1 218 ? -3.256 -17.962 0.066 1.00 86.12 218 LEU A CA 1
ATOM 1754 C C . LEU A 1 218 ? -2.010 -17.893 0.955 1.00 86.12 218 LEU A C 1
ATOM 1756 O O . LEU A 1 218 ? -1.422 -18.923 1.283 1.00 86.12 218 LEU A O 1
ATOM 1760 N N . ARG A 1 219 ? -1.659 -16.693 1.421 1.00 81.38 219 ARG A N 1
ATOM 1761 C CA . ARG A 1 219 ? -0.545 -16.487 2.351 1.00 81.38 219 ARG A CA 1
ATOM 1762 C C . ARG A 1 219 ? -0.757 -17.247 3.662 1.00 81.38 219 ARG A C 1
ATOM 1764 O O . ARG A 1 219 ? 0.130 -17.955 4.123 1.00 81.38 219 ARG A O 1
ATOM 1771 N N . GLN A 1 220 ? -1.965 -17.187 4.225 1.00 75.81 220 GLN A N 1
ATOM 1772 C CA . GLN A 1 220 ? -2.319 -17.876 5.474 1.00 75.81 220 GLN A CA 1
ATOM 1773 C C . GLN A 1 220 ? -2.215 -19.403 5.397 1.00 75.81 220 GLN A C 1
ATOM 1775 O O . GLN A 1 220 ? -1.999 -20.053 6.419 1.00 75.81 220 GLN A O 1
ATOM 1780 N N . VAL A 1 221 ? -2.376 -19.994 4.209 1.00 79.19 221 VAL A N 1
ATOM 1781 C CA . VAL A 1 221 ? -2.202 -21.444 4.014 1.00 79.19 221 VAL A CA 1
ATOM 1782 C C . VAL A 1 221 ? -0.771 -21.835 3.629 1.00 79.19 221 VAL A C 1
ATOM 1784 O O . VAL A 1 221 ? -0.511 -23.027 3.431 1.00 79.19 221 VAL A O 1
ATOM 1787 N N . GLY A 1 222 ? 0.148 -20.864 3.598 1.00 76.50 222 GLY A N 1
ATOM 1788 C CA . GLY A 1 222 ? 1.577 -21.057 3.362 1.00 76.50 222 GLY A CA 1
ATOM 1789 C C . GLY A 1 222 ? 1.967 -21.123 1.887 1.00 76.50 222 GLY A C 1
ATOM 1790 O O . GLY A 1 222 ? 2.936 -21.799 1.557 1.00 76.50 222 GLY A O 1
ATOM 1791 N N . CYS A 1 223 ? 1.203 -20.497 0.985 1.00 82.06 223 CYS A N 1
ATOM 1792 C CA . CYS A 1 223 ? 1.637 -20.356 -0.405 1.00 82.06 223 CYS A CA 1
ATOM 1793 C C . CYS A 1 223 ? 2.827 -19.389 -0.501 1.00 82.06 223 CYS A C 1
ATOM 1795 O O . CYS A 1 223 ? 2.843 -18.368 0.189 1.00 82.06 223 CYS A O 1
ATOM 1797 N N . SER A 1 224 ? 3.790 -19.702 -1.375 1.00 81.19 224 SER A N 1
ATOM 1798 C CA . SER A 1 224 ? 4.958 -18.853 -1.616 1.00 81.19 224 SER A CA 1
ATOM 1799 C C . SER A 1 224 ? 4.563 -17.519 -2.254 1.00 81.19 224 SER A C 1
ATOM 1801 O O . SER A 1 224 ? 3.504 -17.401 -2.880 1.00 81.19 224 SER A O 1
ATOM 1803 N N . HIS A 1 225 ? 5.427 -16.513 -2.093 1.00 77.31 225 HIS A N 1
ATOM 1804 C CA . HIS A 1 225 ? 5.234 -15.194 -2.696 1.00 77.31 225 HIS A CA 1
ATOM 1805 C C . HIS A 1 225 ? 5.030 -15.305 -4.210 1.00 77.31 225 HIS A C 1
ATOM 1807 O O . HIS A 1 225 ? 4.046 -14.789 -4.728 1.00 77.31 225 HIS A O 1
ATOM 1813 N N . ASP A 1 226 ? 5.890 -16.063 -4.893 1.00 80.88 226 ASP A N 1
ATOM 1814 C CA . ASP A 1 226 ? 5.834 -16.224 -6.348 1.00 80.88 226 ASP A CA 1
ATOM 1815 C C . ASP A 1 226 ? 4.514 -16.879 -6.801 1.00 80.88 226 ASP A C 1
ATOM 1817 O O . ASP A 1 226 ? 3.899 -16.428 -7.760 1.00 80.88 226 ASP A O 1
ATOM 1821 N N . TYR A 1 227 ? 3.982 -17.852 -6.048 1.00 85.12 227 TYR A N 1
ATOM 1822 C CA . TYR A 1 227 ? 2.672 -18.450 -6.347 1.00 85.12 227 TYR A CA 1
ATOM 1823 C C . TYR A 1 227 ? 1.505 -17.458 -6.188 1.00 85.12 227 TYR A C 1
ATOM 1825 O O . TYR A 1 227 ? 0.507 -17.516 -6.915 1.00 85.12 227 TYR A O 1
ATOM 1833 N N . ILE A 1 228 ? 1.594 -16.560 -5.205 1.00 85.88 228 ILE A N 1
ATOM 1834 C CA . ILE A 1 228 ? 0.596 -15.503 -4.987 1.00 85.88 228 ILE A CA 1
ATOM 1835 C C . ILE A 1 228 ? 0.733 -14.410 -6.052 1.00 85.88 228 ILE A C 1
ATOM 1837 O O . ILE A 1 228 ? -0.272 -13.825 -6.458 1.00 85.88 228 ILE A O 1
ATOM 1841 N N . GLU A 1 229 ? 1.948 -14.161 -6.522 1.00 83.25 229 GLU A N 1
ATOM 1842 C CA . GLU A 1 229 ? 2.228 -13.227 -7.603 1.00 83.25 229 GLU A CA 1
ATOM 1843 C C . GLU A 1 229 ? 1.684 -13.735 -8.942 1.00 83.25 229 GLU A C 1
ATOM 1845 O O . GLU A 1 229 ? 1.001 -12.994 -9.648 1.00 83.25 229 GLU A O 1
ATOM 1850 N N . ASP A 1 230 ? 1.851 -15.026 -9.237 1.00 87.88 230 ASP A N 1
ATOM 1851 C CA . ASP A 1 230 ? 1.227 -15.672 -10.397 1.00 87.88 230 ASP A CA 1
ATOM 1852 C C . ASP A 1 230 ? -0.300 -15.516 -10.369 1.00 87.88 230 ASP A C 1
ATOM 1854 O O . ASP A 1 230 ? -0.915 -15.114 -11.360 1.00 87.88 230 ASP A O 1
ATOM 1858 N N . TYR A 1 231 ? -0.923 -15.752 -9.206 1.00 91.00 231 TYR A N 1
ATOM 1859 C CA . TYR A 1 231 ? -2.354 -15.503 -9.014 1.00 91.00 231 TYR A CA 1
ATOM 1860 C C . TYR A 1 231 ? -2.744 -14.063 -9.369 1.00 91.00 231 TYR A C 1
ATOM 1862 O O . TYR A 1 231 ? -3.731 -13.847 -10.076 1.00 91.00 231 TYR A O 1
ATOM 1870 N N . ARG A 1 232 ? -1.998 -13.075 -8.863 1.00 86.75 232 ARG A N 1
ATOM 1871 C CA . ARG A 1 232 ? -2.304 -11.652 -9.062 1.00 86.75 232 ARG A CA 1
ATOM 1872 C C . ARG A 1 232 ? -2.174 -11.251 -10.519 1.00 86.75 232 ARG A C 1
ATOM 1874 O O . ARG A 1 232 ? -3.112 -10.662 -11.056 1.00 86.75 232 ARG A O 1
ATOM 1881 N N . LYS A 1 233 ? -1.076 -11.638 -11.171 1.00 86.75 233 LYS A N 1
ATOM 1882 C CA . LYS A 1 233 ? -0.844 -11.396 -12.600 1.00 86.75 233 LYS A CA 1
ATOM 1883 C C . LYS A 1 233 ? -1.978 -11.971 -13.444 1.00 86.75 233 LYS A C 1
ATOM 1885 O O . LYS A 1 233 ? -2.547 -11.269 -14.280 1.00 86.75 233 LYS A O 1
ATOM 1890 N N . GLU A 1 234 ? -2.383 -13.214 -13.179 1.00 89.81 234 GLU A N 1
ATOM 1891 C CA . GLU A 1 234 ? -3.520 -13.826 -13.869 1.00 89.81 234 GLU A CA 1
ATOM 1892 C C . GLU A 1 234 ? -4.837 -13.085 -13.596 1.00 89.81 234 GLU A C 1
ATOM 1894 O O . GLU A 1 234 ? -5.600 -12.817 -14.529 1.00 89.81 234 GLU A O 1
ATOM 1899 N N . ALA A 1 235 ? -5.108 -12.722 -12.340 1.00 88.38 235 ALA A N 1
ATOM 1900 C CA . ALA A 1 235 ? -6.340 -12.054 -11.929 1.00 88.38 235 ALA A CA 1
ATOM 1901 C C . ALA A 1 235 ? -6.481 -10.645 -12.534 1.00 88.38 235 ALA A C 1
ATOM 1903 O O . ALA A 1 235 ? -7.586 -10.256 -12.920 1.00 88.38 235 ALA A O 1
ATOM 1904 N N . MET A 1 236 ? -5.371 -9.915 -12.676 1.00 84.25 236 MET A N 1
ATOM 1905 C CA . MET A 1 236 ? -5.314 -8.573 -13.270 1.00 84.25 236 MET A CA 1
ATOM 1906 C C . MET A 1 236 ? -5.401 -8.571 -14.805 1.00 84.25 236 MET A C 1
ATOM 1908 O O . MET A 1 236 ? -5.759 -7.554 -15.392 1.00 84.25 236 MET A O 1
ATOM 1912 N N . SER A 1 237 ? -5.125 -9.697 -15.470 1.00 81.69 237 SER A N 1
ATOM 1913 C CA . SER A 1 237 ? -4.990 -9.784 -16.936 1.00 81.69 237 SER A CA 1
ATOM 1914 C C . SER A 1 237 ? -6.300 -9.746 -17.753 1.00 81.69 237 SER A C 1
ATOM 1916 O O . SER A 1 237 ? -6.322 -10.157 -18.914 1.00 81.69 237 SER A O 1
ATOM 1918 N N . GLY A 1 238 ? -7.417 -9.247 -17.210 1.00 80.94 238 GLY A N 1
ATOM 1919 C CA . GLY A 1 238 ? -8.696 -9.313 -17.926 1.00 80.94 238 GLY A CA 1
ATOM 1920 C C . GLY A 1 238 ? -9.860 -8.529 -17.325 1.00 80.94 238 GLY A C 1
ATOM 1921 O O . GLY A 1 238 ? -9.691 -7.506 -16.669 1.00 80.94 238 GLY A O 1
ATOM 1922 N N . SER A 1 239 ? -11.080 -8.997 -17.606 1.00 88.06 239 SER A N 1
ATOM 1923 C CA . SER A 1 239 ? -12.314 -8.400 -17.084 1.00 88.06 239 SER A CA 1
ATOM 1924 C C . SER A 1 239 ? -12.565 -8.781 -15.619 1.00 88.06 239 SER A C 1
ATOM 1926 O O . SER A 1 239 ? -11.919 -9.661 -15.056 1.00 88.06 239 SER A O 1
ATOM 1928 N N . TYR A 1 240 ? -13.577 -8.172 -15.002 1.00 85.62 240 TYR A N 1
ATOM 1929 C CA . TYR A 1 240 ? -14.025 -8.573 -13.665 1.00 85.62 240 TYR A CA 1
ATOM 1930 C C . TYR A 1 240 ? -14.424 -10.062 -13.587 1.00 85.62 240 TYR A C 1
ATOM 1932 O O . TYR A 1 240 ? -14.165 -10.726 -12.586 1.00 85.62 240 TYR A O 1
ATOM 1940 N N . ASP A 1 241 ? -14.985 -10.620 -14.664 1.00 88.19 241 ASP A N 1
ATOM 1941 C CA . ASP A 1 241 ? -15.295 -12.052 -14.737 1.00 88.19 241 ASP A CA 1
ATOM 1942 C C . ASP A 1 241 ? -14.023 -12.913 -14.749 1.00 88.19 241 ASP A C 1
ATOM 1944 O O . ASP A 1 241 ? -14.010 -13.992 -14.155 1.00 88.19 241 ASP A O 1
ATOM 1948 N N . ASN A 1 242 ? -12.938 -12.428 -15.373 1.00 92.19 242 ASN A N 1
ATOM 1949 C CA . ASN A 1 242 ? -11.631 -13.082 -15.306 1.00 92.19 242 ASN A CA 1
ATOM 1950 C C . ASN A 1 242 ? -11.120 -13.122 -13.866 1.00 92.19 242 ASN A C 1
ATOM 1952 O O . ASN A 1 242 ? -10.763 -14.196 -13.390 1.00 92.19 242 ASN A O 1
ATOM 1956 N N . LEU A 1 243 ? -11.164 -11.991 -13.155 1.00 91.62 243 LEU A N 1
ATOM 1957 C CA . LEU A 1 243 ? -10.805 -11.935 -11.739 1.00 91.62 243 LEU A CA 1
ATOM 1958 C C . LEU A 1 243 ? -11.557 -13.007 -10.940 1.00 91.62 243 LEU A C 1
ATOM 1960 O O . LEU A 1 243 ? -10.928 -13.816 -10.264 1.00 91.62 243 LEU A O 1
ATOM 1964 N N . LEU A 1 244 ? -12.888 -13.065 -11.053 1.00 91.44 244 LEU A N 1
ATOM 1965 C CA . LEU A 1 244 ? -13.684 -14.046 -10.309 1.00 91.44 244 LEU A CA 1
ATOM 1966 C C . LEU A 1 244 ? -13.327 -15.491 -10.679 1.00 91.44 244 LEU A C 1
ATOM 1968 O O . LEU A 1 244 ? -13.219 -16.344 -9.793 1.00 91.44 244 LEU A O 1
ATOM 1972 N N . ALA A 1 245 ? -13.125 -15.776 -11.967 1.00 92.06 245 ALA A N 1
ATOM 1973 C CA . ALA A 1 245 ? -12.747 -17.102 -12.440 1.00 92.06 245 ALA A CA 1
ATOM 1974 C C . ALA A 1 245 ? -11.372 -17.525 -11.901 1.00 92.06 245 ALA A C 1
ATOM 1976 O O . ALA A 1 245 ? -11.238 -18.627 -11.364 1.00 92.06 245 ALA A O 1
ATOM 1977 N N . VAL A 1 246 ? -10.372 -16.643 -11.983 1.00 93.56 246 VAL A N 1
ATOM 1978 C CA . VAL A 1 246 ? -9.023 -16.870 -11.451 1.00 93.56 246 VAL A CA 1
ATOM 1979 C C . VAL A 1 246 ? -9.082 -17.052 -9.932 1.00 93.56 246 VAL A C 1
ATOM 1981 O O . VAL A 1 246 ? -8.556 -18.040 -9.420 1.00 93.56 246 VAL A O 1
ATOM 1984 N N . SER A 1 247 ? -9.807 -16.198 -9.202 1.00 93.62 247 SER A N 1
ATOM 1985 C CA . SER A 1 247 ? -10.007 -16.346 -7.754 1.00 93.62 247 SER A CA 1
ATOM 1986 C C . SER A 1 247 ? -10.621 -17.701 -7.387 1.00 93.62 247 SER A C 1
ATOM 1988 O O . SER A 1 247 ? -10.157 -18.336 -6.444 1.00 93.62 247 SER A O 1
ATOM 1990 N N . CYS A 1 248 ? -11.594 -18.205 -8.155 1.00 90.62 248 CYS A N 1
ATOM 1991 C CA . CYS A 1 248 ? -12.165 -19.545 -7.949 1.00 90.62 248 CYS A CA 1
ATOM 1992 C C . CYS A 1 248 ? -11.193 -20.687 -8.300 1.00 90.62 248 CYS A C 1
ATOM 1994 O O . CYS A 1 248 ? -11.328 -21.805 -7.796 1.00 90.62 248 CYS A O 1
ATOM 1996 N N . ARG A 1 249 ? -10.205 -20.452 -9.174 1.00 91.75 249 ARG A N 1
ATOM 1997 C CA . ARG A 1 249 ? -9.141 -21.435 -9.429 1.00 91.75 249 ARG A CA 1
ATOM 1998 C C . ARG A 1 249 ? -8.194 -21.537 -8.245 1.00 91.75 249 ARG A C 1
ATOM 2000 O O . ARG A 1 249 ? -7.841 -22.657 -7.883 1.00 91.75 249 ARG A O 1
ATOM 2007 N N . TYR A 1 250 ? -7.822 -20.414 -7.643 1.00 91.81 250 TYR A N 1
ATOM 2008 C CA . TYR A 1 250 ? -6.833 -20.368 -6.566 1.00 91.81 250 TYR A CA 1
ATOM 2009 C C . TYR A 1 250 ? -7.431 -20.590 -5.171 1.00 91.81 250 TYR A C 1
ATOM 2011 O O . TYR A 1 250 ? -6.717 -21.040 -4.278 1.00 91.81 250 TYR A O 1
ATOM 2019 N N . ALA A 1 251 ? -8.732 -20.358 -4.981 1.00 90.56 251 ALA A N 1
ATOM 2020 C CA . ALA A 1 251 ? -9.416 -20.495 -3.699 1.00 90.56 251 ALA A CA 1
ATOM 2021 C C . ALA A 1 251 ? -10.791 -21.172 -3.821 1.00 90.56 251 ALA A C 1
ATOM 2023 O O . ALA A 1 251 ? -11.493 -21.043 -4.823 1.00 90.56 251 ALA A O 1
ATOM 2024 N N . ASP A 1 252 ? -11.210 -21.845 -2.751 1.00 89.50 252 ASP A N 1
ATOM 2025 C CA . ASP A 1 252 ? -12.567 -22.367 -2.598 1.00 89.50 252 ASP A CA 1
ATOM 2026 C C . ASP A 1 252 ? -13.499 -21.225 -2.160 1.00 89.50 252 ASP A C 1
ATOM 2028 O O . ASP A 1 252 ? -13.673 -20.955 -0.963 1.00 89.50 252 ASP A O 1
ATOM 2032 N N . VAL A 1 253 ? -14.079 -20.531 -3.141 1.00 84.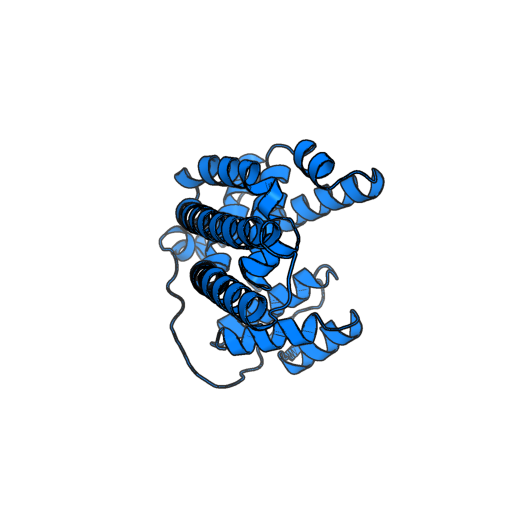94 253 VAL A N 1
ATOM 2033 C CA . VAL A 1 253 ? -14.956 -19.372 -2.920 1.00 84.94 253 VAL A CA 1
ATOM 2034 C C . VAL A 1 253 ? -16.328 -19.796 -2.377 1.00 84.94 253 VAL A C 1
ATOM 2036 O O . VAL A 1 253 ? -16.936 -20.751 -2.864 1.00 84.94 253 VAL A O 1
ATOM 2039 N N . ARG A 1 254 ? -16.824 -19.075 -1.364 1.00 77.50 254 ARG A N 1
ATOM 2040 C CA . ARG A 1 254 ? -18.160 -19.232 -0.761 1.00 77.50 254 ARG A CA 1
ATOM 2041 C C . ARG A 1 254 ? -18.908 -17.906 -0.625 1.00 77.50 254 ARG A C 1
ATOM 2043 O O . ARG A 1 254 ? -18.262 -16.835 -0.514 1.00 77.50 254 ARG A O 1
#

Secondary structure (DSSP, 8-state):
----TTTT--HHHHHHHHHHHHHHHH---HHHHHHT--HHHHHHHHHHHHHHHHHHHHHHHHHHTTGGGGHHHHHHHHHHHTTT-HHHHHHHHHHHHHHHHHHHHHHHHHHHTTSTTS--HHHHHHHHHHHHHHHHHHHHHHHHHHTTHHHHHHHHHHHHHHHTTPPPPHHHHHHTHHHHH---------------EE--TTS---HHHHHHHHHHHHHHTT--HHHHHHHHHHHHSS-HHHHHHHHHHHSEE-

Mean predicted aligned error: 9.73 Å

Sequence (254 aa):
MSDSISDNLDYHQELMNAAYARWRERRGSYEEFIGSLNGSKEVAVLVGNLNYQVGNGGFEQWHFNEYSDCSEDLIRVLETMKEECPLAKKALSLVREALEIIEEEKEVCESDYYYYEDDENDAWDLAEQERQSILGGLDSLGRQYYDFDDAFMVQVELYLRRMDGLEIPQSTLDENKEILEMGKEIPEQEPGPKKPKVKLTGTNGNAFAIMAKVSRALRQVGCSHDYIEDYRKEAMSGSYDNLLAVSCRYADVR

pLDDT: mean 82.23, std 15.32, range [30.19, 98.5]

Solvent-accessible surface area (backbone atoms only — not comparable to full-atom values): 14433 Å² total; per-residue (Å²): 142,78,86,68,92,65,86,85,74,51,64,46,57,51,36,31,51,55,51,53,54,56,43,70,76,67,72,72,56,72,67,60,48,60,75,68,48,57,72,59,41,35,49,26,40,46,55,44,48,49,50,55,25,31,70,67,52,16,46,55,41,25,44,79,69,56,57,53,78,52,41,68,60,42,50,54,48,30,65,70,41,24,88,84,25,68,53,33,48,54,53,47,49,49,53,51,56,45,49,54,45,51,51,54,45,48,53,56,60,58,60,56,74,77,68,81,88,70,95,62,74,68,59,56,56,49,51,50,50,50,44,52,57,47,52,53,52,28,54,57,49,21,54,63,45,64,49,36,46,73,51,34,52,53,44,50,40,54,48,43,33,55,75,73,71,46,88,75,58,66,68,61,51,65,76,37,42,64,51,75,71,42,87,52,84,67,82,90,55,85,84,63,96,56,59,30,80,41,74,57,70,92,53,71,88,46,70,65,59,51,50,52,54,51,46,51,40,31,46,76,66,48,44,37,71,67,61,47,48,51,50,44,56,60,26,68,72,60,52,74,67,44,28,53,53,44,49,51,73,57,22,49,68,79

Foldseek 3Di:
DDPDPPPQQCVLVVLQVVLVVVCVVVDDDPVVSLVPDDFLSNLSNLLVLVLLQLVQPFVVSCVVVPSLVCLVSSLVSLVVCCVQQVVSVVVNVLNVVSVVLVVVLVVLVVVVVPPPPDDDPVVVVVSVVVSVVSCVVRVVSSVVCNQQSVLRSLSSSVVSCVRVVHDDDVVSCVVCVVSSVDRDGQDDDDDDQDAFEFEPPPFDLDLSSLLVRLLVRRSVVPHDPVVSNVLSCQLPPDDSVSVVVSSVVRHNYD

Radius of gyration: 19.83 Å; Cα contacts (8 Å, |Δi|>4): 252; chains: 1; bounding box: 46×45×58 Å